Protein AF-A0A2N6BC67-F1 (afdb_monomer)

Nearest PDB structures (foldseek):
  3k29-assembly1_A  TM=5.063E-01  e=1.011E-01  Chlamydia trachomatis
  5nnv-assembly4_D  TM=3.296E-01  e=1.342E+00  Bacillus subtilis subsp. subtilis str. 168
  8i21-assembly1_A  TM=2.730E-01  e=2.685E+00  Saccharomyces cerevisiae S288C

Solvent-accessible surface area (backbone atoms only — not comparable to full-atom values): 15293 Å² total; per-residue (Å²): 118,76,69,61,56,54,51,51,53,53,54,60,56,60,74,72,71,82,62,78,32,55,42,34,41,78,75,34,85,90,59,33,26,42,34,40,53,52,37,86,61,29,61,33,53,95,82,49,34,31,34,34,25,46,103,82,71,44,80,72,46,81,43,43,67,62,46,84,50,102,58,30,29,29,32,39,57,39,58,65,75,57,40,74,68,58,54,70,65,32,38,42,39,61,44,90,66,69,80,73,65,58,61,55,51,51,48,54,30,51,56,50,54,50,49,54,51,49,55,51,51,50,54,50,50,56,53,49,52,55,50,48,58,49,51,53,52,51,51,51,54,46,56,52,48,55,60,73,68,43,80,90,77,79,79,74,94,50,59,65,57,48,53,50,53,48,52,52,48,52,54,51,50,54,51,50,51,56,52,49,52,53,49,52,53,51,53,53,51,49,54,52,50,52,55,49,50,53,56,51,47,52,54,48,53,53,54,52,52,58,47,53,54,51,49,53,54,50,52,51,52,54,50,52,52,52,52,52,52,46,56,53,48,54,52,49,52,53,51,48,53,52,50,56,49,52,53,50,52,52,51,52,52,52,53,52,50,52,53,52,51,55,52,50,52,54,50,52,64,69,64,54,76,85,81,124

Structure (mmCIF, N/CA/C/O backbone):
data_AF-A0A2N6BC67-F1
#
_entry.id   AF-A0A2N6BC67-F1
#
loop_
_atom_site.group_PDB
_atom_site.id
_atom_site.type_symbol
_atom_site.label_atom_id
_atom_site.label_alt_id
_atom_site.label_comp_id
_atom_site.label_asym_id
_atom_site.label_entity_id
_atom_site.label_seq_id
_atom_site.pdbx_PDB_ins_code
_atom_site.Cartn_x
_atom_site.Cartn_y
_atom_site.Cartn_z
_atom_site.occupancy
_atom_site.B_iso_or_equiv
_atom_site.auth_seq_id
_atom_site.auth_comp_id
_atom_site.auth_asym_id
_atom_site.auth_atom_id
_atom_site.pdbx_PDB_model_num
ATOM 1 N N . MET A 1 1 ? -8.644 42.456 -43.831 1.00 48.50 1 MET A N 1
ATOM 2 C CA . MET A 1 1 ? -7.649 42.163 -42.771 1.00 48.50 1 MET A CA 1
ATOM 3 C C . MET A 1 1 ? -8.232 42.037 -41.359 1.00 48.50 1 MET A C 1
ATOM 5 O O . MET A 1 1 ? -7.731 41.202 -40.629 1.00 48.50 1 MET A O 1
ATOM 9 N N . LYS A 1 2 ? -9.291 42.767 -40.961 1.00 44.25 2 LYS A N 1
ATOM 10 C CA . LYS A 1 2 ? 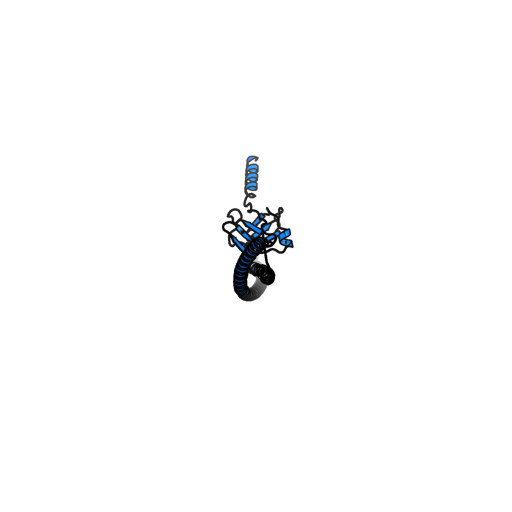-9.844 42.691 -39.585 1.00 44.25 2 LYS A CA 1
ATOM 11 C C . LYS A 1 2 ? -10.671 41.431 -39.251 1.00 44.25 2 LYS A C 1
ATOM 13 O O . LYS A 1 2 ? -10.805 41.097 -38.085 1.00 44.25 2 LYS A O 1
ATOM 18 N N . ALA A 1 3 ? -11.201 40.725 -40.253 1.00 44.84 3 ALA A N 1
ATOM 19 C CA . ALA A 1 3 ? -11.972 39.494 -40.034 1.00 44.84 3 ALA A CA 1
ATOM 20 C C . ALA A 1 3 ? -11.083 38.250 -39.829 1.00 44.84 3 ALA A C 1
ATOM 22 O O . ALA A 1 3 ? -11.476 37.322 -39.133 1.00 44.84 3 ALA A O 1
ATOM 23 N N . LEU A 1 4 ? -9.865 38.250 -40.387 1.00 42.44 4 LEU A N 1
ATOM 24 C CA . LEU A 1 4 ? -8.936 37.118 -40.287 1.00 42.44 4 LEU A CA 1
ATOM 25 C C . LEU A 1 4 ? -8.246 37.066 -38.913 1.00 42.44 4 LEU A C 1
ATOM 27 O O . LEU A 1 4 ? -8.014 35.990 -38.378 1.00 42.44 4 LEU A O 1
ATOM 31 N N . THR A 1 5 ? -7.981 38.227 -38.305 1.00 49.28 5 THR A N 1
ATOM 32 C CA . THR A 1 5 ? -7.433 38.322 -36.943 1.00 49.28 5 THR A CA 1
ATOM 33 C C . THR A 1 5 ? -8.457 37.976 -35.863 1.00 49.28 5 THR A C 1
ATOM 35 O O . THR A 1 5 ? -8.078 37.408 -34.844 1.00 49.28 5 THR A O 1
ATOM 38 N N . LEU A 1 6 ? -9.751 38.237 -36.089 1.00 43.88 6 LEU A N 1
ATOM 39 C CA . LEU A 1 6 ? -10.812 37.805 -35.171 1.00 43.88 6 LEU A CA 1
ATOM 40 C C . LEU A 1 6 ? -11.049 36.289 -35.224 1.00 43.88 6 LEU A C 1
ATOM 42 O O . LEU A 1 6 ? -11.298 35.685 -34.185 1.00 43.88 6 LEU A O 1
ATOM 46 N N . LEU A 1 7 ? -10.905 35.663 -36.398 1.00 42.84 7 LEU A N 1
ATOM 47 C CA . LEU A 1 7 ? -11.007 34.207 -36.517 1.00 42.84 7 LEU A CA 1
ATOM 48 C C . LEU A 1 7 ? -9.802 33.493 -35.883 1.00 42.84 7 LEU A C 1
ATOM 50 O O . LEU A 1 7 ? -9.980 32.457 -35.253 1.00 42.84 7 LEU A O 1
ATOM 54 N N . LEU A 1 8 ? -8.592 34.066 -35.981 1.00 43.53 8 LEU A N 1
ATOM 55 C CA . LEU A 1 8 ? -7.401 33.511 -35.325 1.00 43.53 8 LEU A CA 1
ATOM 56 C C . LEU A 1 8 ? -7.440 33.670 -33.796 1.00 43.53 8 LEU A C 1
ATOM 58 O O . LEU A 1 8 ? -6.991 32.773 -33.094 1.00 43.53 8 LEU A O 1
ATOM 62 N N . ALA A 1 9 ? -8.004 34.764 -33.272 1.00 46.44 9 ALA A N 1
ATOM 63 C CA . ALA A 1 9 ? -8.182 34.951 -31.829 1.00 46.44 9 ALA A CA 1
ATOM 64 C C . ALA A 1 9 ? -9.275 34.034 -31.248 1.00 46.44 9 ALA A C 1
ATOM 66 O O . ALA A 1 9 ? -9.128 33.552 -30.127 1.00 46.44 9 ALA A O 1
ATOM 67 N N . ALA A 1 10 ? -10.328 33.740 -32.020 1.00 43.41 10 ALA A N 1
ATOM 68 C CA . ALA A 1 10 ? -11.344 32.752 -31.655 1.00 43.41 10 ALA A CA 1
ATOM 69 C C . ALA A 1 10 ? -10.799 31.312 -31.720 1.00 43.41 10 ALA A C 1
ATOM 71 O O . ALA A 1 10 ? -11.110 30.502 -30.856 1.00 43.41 10 ALA A O 1
ATOM 72 N N . LEU A 1 11 ? -9.919 30.995 -32.680 1.00 38.06 11 LEU A N 1
ATOM 73 C CA . LEU A 1 11 ? -9.274 29.678 -32.739 1.00 38.06 11 LEU A CA 1
ATOM 74 C C . LEU A 1 11 ? -8.204 29.491 -31.646 1.00 38.06 11 LEU A C 1
ATOM 76 O O . LEU A 1 11 ? -8.060 28.387 -31.130 1.00 38.06 11 LEU A O 1
ATOM 80 N N . LEU A 1 12 ? -7.495 30.558 -31.242 1.00 37.28 12 LEU A N 1
ATOM 81 C CA . LEU A 1 12 ? -6.537 30.504 -30.126 1.00 37.28 12 LEU A CA 1
ATOM 82 C C . LEU A 1 12 ? -7.204 30.479 -28.742 1.00 37.28 12 LEU A C 1
ATOM 84 O O . LEU A 1 12 ? -6.582 30.018 -27.795 1.00 37.28 12 LEU A O 1
ATOM 88 N N . THR A 1 13 ? -8.451 30.939 -28.608 1.00 37.88 13 THR A N 1
ATOM 89 C CA . THR A 1 13 ? -9.214 30.816 -27.349 1.00 37.88 13 THR A CA 1
ATOM 90 C C . THR A 1 13 ? -9.974 29.495 -27.242 1.00 37.88 13 THR A C 1
ATOM 92 O O . THR A 1 13 ? -10.260 29.054 -26.134 1.00 37.88 13 THR A O 1
ATOM 95 N N . ILE A 1 14 ? -10.221 28.803 -28.359 1.00 35.50 14 ILE A N 1
ATOM 96 C CA . ILE A 1 14 ? -10.809 27.453 -28.363 1.00 35.50 14 ILE A CA 1
ATOM 97 C C . ILE A 1 14 ? -9.743 26.358 -28.136 1.00 35.50 14 ILE A C 1
ATOM 99 O O . ILE A 1 14 ? -10.084 25.253 -27.728 1.00 35.50 14 ILE A O 1
ATOM 103 N N . LEU A 1 15 ? -8.446 26.664 -28.275 1.00 32.97 15 LEU A N 1
ATOM 104 C CA . LEU A 1 15 ? -7.349 25.756 -27.893 1.00 32.97 15 LEU A CA 1
ATOM 105 C C . LEU A 1 15 ? -6.890 25.878 -26.427 1.00 32.97 15 LEU A C 1
ATOM 107 O O . LEU A 1 15 ? -5.925 25.226 -26.036 1.00 32.97 15 LEU A O 1
ATOM 111 N N . SER A 1 16 ? -7.570 26.676 -25.599 1.00 33.69 16 SER A N 1
ATOM 112 C CA . SER A 1 16 ? -7.276 26.792 -24.157 1.00 33.69 16 SER A CA 1
ATOM 113 C C . SER A 1 16 ? -8.445 26.386 -23.258 1.00 33.69 16 SER A C 1
ATOM 115 O O . SER A 1 16 ? -8.446 26.706 -22.074 1.00 33.69 16 SER A O 1
ATOM 117 N N . VAL A 1 17 ? -9.436 25.669 -23.797 1.00 35.91 17 VAL A N 1
ATOM 118 C CA . VAL A 1 17 ? -10.581 25.160 -23.027 1.00 35.91 17 VAL A CA 1
ATOM 119 C C . VAL A 1 17 ? -10.827 23.690 -23.366 1.00 35.91 17 VAL A C 1
ATOM 121 O O . VAL A 1 17 ? -11.831 23.347 -23.970 1.00 35.91 17 VAL A O 1
ATOM 124 N N . MET A 1 18 ? -9.873 22.831 -23.013 1.00 32.44 18 MET A N 1
ATOM 125 C CA . MET A 1 18 ? -10.032 21.395 -22.726 1.00 32.44 18 MET A CA 1
ATOM 126 C C . MET A 1 18 ? -8.848 21.069 -21.800 1.00 32.44 18 MET A C 1
ATOM 128 O O . MET A 1 18 ? -7.715 21.307 -22.195 1.00 32.44 18 MET A O 1
ATOM 132 N N . ALA A 1 19 ? -8.971 20.669 -20.541 1.00 34.12 19 ALA A N 1
ATOM 133 C CA . ALA A 1 19 ? -9.997 19.941 -19.816 1.00 34.12 19 ALA A CA 1
ATOM 134 C C . ALA A 1 19 ? -9.976 20.440 -18.358 1.00 34.12 19 ALA A C 1
ATOM 136 O O . ALA A 1 19 ? -8.916 20.447 -17.735 1.00 34.12 19 ALA A O 1
ATOM 137 N N . PHE A 1 20 ? -11.109 20.906 -17.828 1.00 41.06 20 PHE A N 1
ATOM 138 C CA . PHE A 1 20 ? -11.187 21.297 -16.419 1.00 41.06 20 PHE A CA 1
ATOM 139 C C . PHE A 1 20 ? -11.292 20.031 -15.565 1.00 41.06 20 PHE A C 1
ATOM 141 O O . PHE A 1 20 ? -12.288 19.309 -15.616 1.00 41.06 20 PHE A O 1
ATOM 148 N N . GLY A 1 21 ? -10.213 19.759 -14.831 1.00 46.38 21 GLY A N 1
ATOM 149 C CA . GLY A 1 21 ? -10.068 18.639 -13.915 1.00 46.38 21 GLY A CA 1
ATOM 150 C C . GLY A 1 21 ? -11.072 18.724 -12.771 1.00 46.38 21 GLY A C 1
ATOM 151 O O . GLY A 1 21 ? -11.270 19.790 -12.195 1.00 46.38 21 GLY A O 1
ATOM 152 N N . ALA A 1 22 ? -11.723 17.618 -12.420 1.00 56.38 22 ALA A N 1
ATOM 153 C CA . ALA A 1 22 ? -12.529 17.584 -11.207 1.00 56.38 22 ALA A CA 1
ATOM 154 C C . ALA A 1 22 ? -11.614 17.811 -9.976 1.00 56.38 22 ALA A C 1
ATOM 156 O O . ALA A 1 22 ? -10.552 17.190 -9.909 1.00 56.38 22 ALA A O 1
ATOM 157 N N . PRO A 1 23 ? -11.981 18.688 -9.026 1.00 70.44 23 PRO A N 1
ATOM 158 C CA . PRO A 1 23 ? -11.082 19.125 -7.961 1.00 70.44 23 PRO A CA 1
ATOM 159 C C . PRO A 1 23 ? -10.772 18.014 -6.954 1.00 70.44 23 PRO A C 1
ATOM 161 O O . PRO A 1 23 ? -11.628 17.181 -6.650 1.00 70.44 23 PRO A O 1
ATOM 164 N N . VAL A 1 24 ? -9.565 18.040 -6.383 1.00 69.94 24 VAL A N 1
ATOM 165 C CA . VAL A 1 24 ? -9.234 17.220 -5.209 1.00 69.94 24 VAL A CA 1
ATOM 166 C C . VAL A 1 24 ? -10.122 17.622 -4.027 1.00 69.94 24 VAL A C 1
ATOM 168 O O . VAL A 1 24 ? -10.196 18.804 -3.687 1.00 69.94 24 VAL A O 1
ATOM 171 N N . GLU A 1 25 ? -10.742 16.642 -3.365 1.00 77.06 25 GLU A N 1
ATOM 172 C CA . GLU A 1 25 ? -11.486 16.833 -2.114 1.00 77.06 25 GLU A CA 1
ATOM 173 C C . GLU A 1 25 ? -10.692 16.269 -0.922 1.00 77.06 25 GLU A C 1
ATOM 175 O O . GLU A 1 25 ? -10.285 15.101 -0.901 1.00 77.06 25 GLU A O 1
ATOM 180 N N . MET A 1 26 ? -10.482 17.088 0.111 1.00 73.62 26 MET A N 1
ATOM 181 C CA . MET A 1 26 ? -9.774 16.689 1.333 1.00 73.62 26 MET A CA 1
ATOM 182 C C . MET A 1 26 ? -10.749 15.972 2.263 1.00 73.62 26 MET A C 1
ATOM 184 O O . MET A 1 26 ? -11.692 16.591 2.752 1.00 73.62 26 MET A O 1
ATOM 188 N N . LYS A 1 27 ? -10.557 14.672 2.531 1.00 63.47 27 LYS A N 1
ATOM 189 C CA . LYS A 1 27 ? -11.575 13.921 3.288 1.00 63.47 27 LYS A CA 1
ATOM 190 C C . LYS A 1 27 ? -11.100 13.140 4.500 1.00 63.47 27 LYS A C 1
ATOM 192 O O . LYS A 1 27 ? -11.947 12.598 5.211 1.00 63.47 27 LYS A O 1
ATOM 197 N N . ASN A 1 28 ? -9.802 13.081 4.794 1.00 63.44 28 ASN A N 1
ATOM 198 C CA . ASN A 1 28 ? -9.369 12.385 6.001 1.00 63.44 28 ASN A CA 1
ATOM 199 C C . ASN A 1 28 ? -7.970 12.800 6.480 1.00 63.44 28 ASN A C 1
ATOM 201 O O . ASN A 1 28 ? -6.968 12.302 5.970 1.00 63.44 28 ASN A O 1
ATOM 205 N N . LEU A 1 29 ? -7.918 13.657 7.508 1.00 59.50 29 LEU A N 1
ATOM 206 C CA . LEU A 1 29 ? -6.670 14.027 8.187 1.00 59.50 29 LEU A CA 1
ATOM 207 C C . LEU A 1 29 ? -5.989 12.819 8.845 1.00 59.50 29 LEU A C 1
ATOM 209 O O . LEU A 1 29 ? -4.765 12.738 8.832 1.00 59.50 29 LEU A O 1
ATOM 213 N N . ASP A 1 30 ? -6.766 11.860 9.355 1.00 57.41 30 ASP A N 1
ATOM 214 C CA . ASP A 1 30 ? -6.229 10.683 10.046 1.00 57.41 30 ASP A CA 1
ATOM 215 C C . ASP A 1 30 ? -5.630 9.668 9.062 1.00 57.41 30 ASP A C 1
ATOM 217 O O . ASP A 1 30 ? -4.646 8.999 9.367 1.00 57.41 30 ASP A O 1
ATOM 221 N N . ALA A 1 31 ? -6.198 9.560 7.855 1.00 63.19 31 ALA A N 1
ATOM 222 C CA . ALA A 1 31 ? -5.684 8.675 6.808 1.00 63.19 31 ALA A CA 1
ATOM 223 C C . ALA A 1 31 ? -4.668 9.350 5.869 1.00 63.19 31 ALA A C 1
ATOM 225 O O . ALA A 1 31 ? -4.088 8.657 5.035 1.00 63.19 31 ALA A O 1
ATOM 226 N N . MET A 1 32 ? -4.482 10.675 5.984 1.00 77.69 32 MET A N 1
ATOM 227 C CA . MET A 1 32 ? -3.666 11.509 5.088 1.00 77.69 32 MET A CA 1
ATOM 228 C C . MET A 1 32 ? -3.920 11.194 3.605 1.00 77.69 32 MET A C 1
ATOM 230 O O . MET A 1 32 ? -2.993 11.074 2.808 1.00 77.69 32 MET A O 1
ATOM 234 N N . ALA A 1 33 ? -5.188 11.009 3.242 1.00 78.25 33 ALA A N 1
ATOM 235 C CA . ALA A 1 33 ? -5.603 10.606 1.904 1.00 78.25 33 ALA A CA 1
ATOM 236 C C . ALA A 1 33 ? -6.592 11.616 1.323 1.00 78.25 33 ALA A C 1
ATOM 238 O O . ALA A 1 33 ? -7.425 12.183 2.039 1.00 78.25 33 ALA A O 1
ATOM 239 N N . VAL A 1 34 ? -6.502 11.812 0.013 1.00 81.38 34 VAL A N 1
ATOM 240 C CA . VAL A 1 34 ? -7.354 12.727 -0.741 1.00 81.38 34 VAL A CA 1
ATOM 241 C C . VAL A 1 34 ? -8.331 11.949 -1.609 1.00 81.38 34 VAL A C 1
ATOM 243 O O . VAL A 1 34 ? -8.069 10.814 -2.011 1.00 81.38 34 VAL A O 1
ATOM 246 N N . MET A 1 35 ? -9.486 12.543 -1.870 1.00 81.62 35 MET A N 1
ATOM 247 C CA . MET A 1 35 ? -10.513 11.960 -2.716 1.00 81.62 35 MET A CA 1
ATOM 248 C C . MET A 1 35 ? -10.467 12.613 -4.090 1.00 81.62 35 MET A C 1
ATOM 250 O O . MET A 1 35 ? -10.365 13.834 -4.208 1.00 81.62 35 MET A O 1
ATOM 254 N N . VAL A 1 36 ? -10.553 11.780 -5.120 1.00 78.06 36 VAL A N 1
ATOM 255 C CA . VAL A 1 36 ? -10.412 12.201 -6.508 1.00 78.06 36 VAL A CA 1
ATOM 256 C C . VAL A 1 36 ? -11.637 11.746 -7.308 1.00 78.06 36 VAL A C 1
ATOM 258 O O . VAL A 1 36 ? -11.949 10.549 -7.295 1.00 78.06 36 VAL A O 1
ATOM 261 N N . PRO A 1 37 ? -12.363 12.655 -7.983 1.00 75.81 37 PRO A N 1
ATOM 262 C CA . PRO A 1 37 ? -13.548 12.299 -8.760 1.00 75.81 37 PRO A CA 1
ATOM 263 C C . PRO A 1 37 ? -13.184 11.624 -10.089 1.00 75.81 37 PRO A C 1
ATOM 265 O O . PRO A 1 37 ? -12.319 12.102 -10.821 1.00 75.81 37 PRO A O 1
ATOM 268 N N . ILE A 1 38 ? -13.898 10.548 -10.427 1.00 73.56 38 ILE A N 1
ATOM 269 C CA . ILE A 1 38 ? -13.767 9.835 -11.708 1.00 73.56 38 ILE A CA 1
ATOM 270 C C . ILE A 1 38 ? -14.627 10.555 -12.749 1.00 73.56 38 ILE A C 1
ATOM 272 O O . ILE A 1 38 ? -15.817 10.783 -12.508 1.00 73.56 38 ILE A O 1
ATOM 276 N N . GLY A 1 39 ? -14.058 10.874 -13.911 1.00 67.56 39 GLY A N 1
ATOM 277 C CA . GLY A 1 39 ? -14.761 11.621 -14.947 1.00 67.56 39 GLY A CA 1
ATOM 278 C C . GLY A 1 39 ? -14.137 11.484 -16.334 1.00 67.56 39 GLY A C 1
ATOM 279 O O . GLY A 1 39 ? -12.930 11.367 -16.511 1.00 67.56 39 GLY A O 1
ATOM 280 N N . SER A 1 40 ? -14.984 11.537 -17.360 1.00 57.97 40 SER A N 1
ATOM 281 C CA . SER A 1 40 ? -14.532 11.605 -18.754 1.00 57.97 40 SER A CA 1
ATOM 282 C C . SER A 1 40 ? -13.967 12.981 -19.120 1.00 57.97 40 SER A C 1
ATOM 284 O O . SER A 1 40 ? -13.226 13.105 -20.086 1.00 57.97 40 SER A O 1
ATOM 286 N N . GLU A 1 41 ? -14.333 14.024 -18.369 1.00 60.41 41 GLU A N 1
ATOM 287 C CA . GLU A 1 41 ? -13.921 15.409 -18.632 1.00 60.41 41 GLU A CA 1
ATOM 288 C C . GLU A 1 41 ? -12.494 15.704 -18.159 1.00 60.41 41 GLU A C 1
ATOM 290 O O . GLU A 1 41 ? -11.857 16.593 -18.706 1.00 60.41 41 GLU A O 1
ATOM 295 N N . ASN A 1 42 ? -11.982 14.945 -17.187 1.00 58.81 42 ASN A N 1
ATOM 296 C CA . ASN A 1 42 ? -10.651 15.094 -16.597 1.00 58.81 42 ASN A CA 1
ATOM 297 C C . ASN A 1 42 ? -9.676 13.963 -16.990 1.00 58.81 42 ASN A C 1
ATOM 299 O O . ASN A 1 42 ? -8.549 13.943 -16.500 1.00 58.81 42 ASN A O 1
ATOM 303 N N . GLY A 1 43 ? -10.101 13.041 -17.867 1.00 59.81 43 GLY A N 1
ATOM 304 C CA . GLY A 1 43 ? -9.316 11.867 -18.280 1.00 59.81 43 GLY A CA 1
ATOM 305 C C . GLY A 1 43 ? -9.099 10.854 -17.154 1.00 59.81 43 GLY A C 1
ATOM 306 O O . GLY A 1 43 ? -8.239 9.994 -17.239 1.00 59.81 43 GLY A O 1
ATOM 307 N N . VAL A 1 44 ? -9.842 10.972 -16.054 1.00 64.69 44 VAL A N 1
ATOM 308 C CA . VAL A 1 44 ? -9.596 10.179 -14.854 1.00 64.69 44 VAL A CA 1
ATOM 309 C C . VAL A 1 44 ? -10.435 8.918 -14.892 1.00 64.69 44 VAL A C 1
ATOM 311 O O . VAL A 1 44 ? -11.626 8.950 -14.570 1.00 64.69 44 VAL A O 1
ATOM 314 N N . GLU A 1 45 ? -9.809 7.801 -15.264 1.00 66.94 45 GLU A N 1
ATOM 315 C CA . GLU A 1 45 ? -10.420 6.477 -15.220 1.00 66.94 45 GLU A CA 1
ATOM 316 C C . GLU A 1 45 ? -10.083 5.724 -13.923 1.00 66.94 45 GLU A C 1
ATOM 318 O O . GLU A 1 45 ? -9.244 6.117 -13.116 1.00 66.94 45 GLU A O 1
ATOM 323 N N . VAL A 1 46 ? -10.786 4.610 -13.706 1.00 63.09 46 VAL A N 1
ATOM 324 C CA . VAL A 1 46 ? -10.656 3.733 -12.526 1.00 63.09 46 VAL A CA 1
ATOM 325 C C . VAL A 1 46 ? -9.223 3.210 -12.346 1.00 63.09 46 VAL A C 1
ATOM 327 O O . VAL A 1 46 ? -8.791 2.945 -11.220 1.00 63.09 46 VAL A O 1
ATOM 330 N N . GLU A 1 47 ? -8.495 3.050 -13.446 1.00 62.09 47 GLU A N 1
ATOM 331 C CA . GLU A 1 47 ? -7.162 2.456 -13.455 1.00 62.09 47 GLU A CA 1
ATOM 332 C C . GLU A 1 47 ? -6.029 3.475 -13.578 1.00 62.09 47 GLU A C 1
ATOM 334 O O . GLU A 1 47 ? -4.884 3.093 -13.321 1.00 62.09 47 GLU A O 1
ATOM 339 N N . SER A 1 48 ? -6.318 4.736 -13.917 1.00 64.69 48 SER A N 1
ATOM 340 C CA . SER A 1 48 ? -5.254 5.683 -14.239 1.00 64.69 48 SER A CA 1
ATOM 341 C C . SER A 1 48 ? -4.526 6.230 -13.011 1.00 64.69 48 SER A C 1
ATOM 343 O O . SER A 1 48 ? -5.022 6.203 -11.884 1.00 64.69 48 SER A O 1
ATOM 345 N N . ASP A 1 49 ? -3.313 6.720 -13.252 1.00 72.81 49 ASP A N 1
ATOM 346 C CA . ASP A 1 49 ? -2.519 7.469 -12.284 1.00 72.81 49 ASP A CA 1
ATOM 347 C C . ASP A 1 49 ? -2.644 8.961 -12.556 1.00 72.81 49 ASP A C 1
ATOM 349 O O . ASP A 1 49 ? -2.895 9.372 -13.690 1.00 72.81 49 ASP A O 1
ATOM 353 N N . PHE A 1 50 ? -2.466 9.784 -11.520 1.00 76.62 50 PHE A N 1
ATOM 354 C CA . PHE A 1 50 ? -2.729 11.215 -11.625 1.00 76.62 50 PHE A CA 1
ATOM 355 C C . PHE A 1 50 ? -1.643 12.066 -10.990 1.00 76.62 50 PHE A C 1
ATOM 357 O O . PHE A 1 50 ? -1.001 11.689 -10.014 1.00 76.62 50 PHE A O 1
ATOM 364 N N . GLU A 1 51 ? -1.474 13.265 -11.519 1.00 81.69 51 GLU A N 1
ATOM 365 C CA . GLU A 1 51 ? -0.715 14.338 -10.891 1.00 81.69 51 GLU A CA 1
ATOM 366 C C . GLU A 1 51 ? -1.676 15.402 -10.379 1.00 81.69 51 GLU A C 1
ATOM 368 O O . GLU A 1 51 ? -2.586 15.811 -11.098 1.00 81.69 51 GLU A O 1
ATOM 373 N N . VAL A 1 52 ? -1.447 15.866 -9.152 1.00 83.19 52 VAL A N 1
ATOM 374 C CA . VAL A 1 52 ? -2.066 17.082 -8.621 1.00 83.19 52 VAL A CA 1
ATOM 375 C C . VAL A 1 52 ? -1.210 18.261 -9.046 1.00 83.19 52 VAL A C 1
ATOM 377 O O . VAL A 1 52 ? 0.009 18.250 -8.849 1.00 83.19 52 VAL A O 1
ATOM 380 N N . LEU A 1 53 ? -1.850 19.273 -9.617 1.00 82.00 53 LEU A N 1
ATOM 381 C CA . LEU A 1 53 ? -1.210 20.472 -10.128 1.00 82.00 53 LEU A CA 1
ATOM 382 C C . LEU A 1 53 ? -1.544 21.672 -9.239 1.00 82.00 53 LEU A C 1
ATOM 384 O O . LEU A 1 53 ? -2.669 21.826 -8.760 1.00 82.00 53 LEU A O 1
ATOM 388 N N . ASP A 1 54 ? -0.559 22.543 -9.027 1.00 82.12 54 ASP A N 1
ATOM 389 C CA . ASP A 1 54 ? -0.801 23.843 -8.412 1.00 82.12 54 ASP A CA 1
ATOM 390 C C . ASP A 1 54 ? -1.465 24.809 -9.408 1.00 82.12 54 ASP A C 1
ATOM 392 O O . ASP A 1 54 ? -1.571 24.547 -10.607 1.00 82.12 54 ASP A O 1
ATOM 396 N N . SER A 1 55 ? -1.855 25.992 -8.928 1.00 77.00 55 SER A N 1
ATOM 397 C CA . SER A 1 55 ? -2.458 27.044 -9.761 1.00 77.00 55 SER A CA 1
ATOM 398 C C . SER A 1 55 ? -1.546 27.583 -10.874 1.00 77.00 55 SER A C 1
ATOM 400 O O . SER A 1 55 ? -1.984 28.390 -11.694 1.00 77.00 55 SER A O 1
ATOM 402 N N . LYS A 1 56 ? -0.274 27.168 -10.910 1.00 78.69 56 LYS A N 1
ATOM 403 C CA . LYS A 1 56 ? 0.711 27.506 -11.944 1.00 78.69 56 LYS A CA 1
ATOM 404 C C . LYS A 1 56 ? 0.958 26.337 -12.907 1.00 78.69 56 LYS A C 1
ATOM 406 O O . LYS A 1 56 ? 1.793 26.476 -13.799 1.00 78.69 56 LYS A O 1
ATOM 411 N N . GLY A 1 57 ? 0.262 25.210 -12.740 1.00 71.38 57 GLY A N 1
ATOM 412 C CA . GLY A 1 57 ? 0.423 23.997 -13.541 1.00 71.38 57 GLY A CA 1
ATOM 413 C C . GLY A 1 57 ? 1.656 23.161 -13.182 1.00 71.38 57 GLY A C 1
ATOM 414 O O . GLY A 1 57 ? 2.055 22.305 -13.970 1.00 71.38 57 GLY A O 1
ATOM 415 N N . SER A 1 58 ? 2.287 23.410 -12.031 1.00 79.38 58 SER A N 1
ATOM 416 C CA . SER A 1 58 ? 3.420 22.618 -11.537 1.00 79.38 58 SER A CA 1
ATOM 417 C C . SER A 1 58 ? 2.926 21.392 -10.779 1.00 79.38 58 SER A C 1
ATOM 419 O O . SER A 1 58 ? 1.953 21.476 -10.033 1.00 79.38 58 SER A O 1
ATOM 421 N N . VAL A 1 59 ? 3.624 20.264 -10.923 1.00 81.75 59 VAL A N 1
ATOM 422 C CA . VAL A 1 59 ? 3.294 19.027 -10.204 1.00 81.75 59 VAL A CA 1
ATOM 423 C C . VAL A 1 59 ? 3.578 19.197 -8.713 1.00 81.75 59 VAL A C 1
ATOM 425 O O . VAL A 1 59 ? 4.719 19.429 -8.311 1.00 81.75 59 VAL A O 1
ATOM 428 N N . VAL A 1 60 ? 2.531 19.063 -7.902 1.00 82.25 60 VAL A N 1
ATOM 429 C CA . VAL A 1 60 ? 2.586 19.086 -6.434 1.00 82.25 60 VAL A CA 1
ATOM 430 C C . VAL A 1 60 ? 2.823 17.681 -5.898 1.00 82.25 60 VAL A C 1
ATOM 432 O O . VAL A 1 60 ? 3.677 17.471 -5.037 1.00 82.25 60 VAL A O 1
ATOM 435 N N . ALA A 1 61 ? 2.074 16.707 -6.416 1.00 79.19 61 ALA A N 1
ATOM 436 C CA . ALA A 1 61 ? 2.134 15.325 -5.968 1.00 79.19 61 ALA A CA 1
ATOM 437 C C . ALA A 1 61 ? 1.668 14.364 -7.062 1.00 79.19 61 ALA A C 1
ATOM 439 O O . ALA A 1 61 ? 0.776 14.691 -7.840 1.00 79.19 61 ALA A O 1
ATOM 440 N N . HIS A 1 62 ? 2.216 13.150 -7.056 1.00 78.75 62 HIS A N 1
ATOM 441 C CA . HIS A 1 62 ? 1.655 12.027 -7.803 1.00 78.75 62 HIS A CA 1
ATOM 442 C C . HIS A 1 62 ? 0.686 11.254 -6.898 1.00 78.75 62 HIS A C 1
ATOM 444 O O . HIS A 1 62 ? 1.024 10.874 -5.771 1.00 78.75 62 HIS A O 1
ATOM 450 N N . ILE A 1 63 ? -0.525 11.038 -7.394 1.00 76.69 63 ILE A N 1
ATOM 451 C CA . ILE A 1 63 ? -1.633 10.380 -6.718 1.00 76.69 63 ILE A CA 1
ATOM 452 C C . ILE A 1 63 ? -1.975 9.094 -7.459 1.00 76.69 63 ILE A C 1
ATOM 454 O O . ILE A 1 63 ? -2.155 9.075 -8.673 1.00 76.69 63 ILE A O 1
ATOM 458 N N . PHE A 1 64 ? -2.108 8.024 -6.688 1.00 73.69 64 PHE A N 1
ATOM 459 C CA . PHE A 1 64 ? -2.392 6.687 -7.172 1.00 73.69 64 PHE A CA 1
ATOM 460 C C . PHE A 1 64 ? -3.717 6.211 -6.569 1.00 73.69 64 PHE A C 1
ATOM 462 O O . PHE A 1 64 ? -3.926 6.337 -5.355 1.00 73.69 64 PHE A O 1
ATOM 469 N N . PRO A 1 65 ? -4.630 5.649 -7.375 1.00 70.44 65 PRO A N 1
ATOM 470 C CA . PRO A 1 65 ? -5.897 5.162 -6.861 1.00 70.44 65 PRO A CA 1
ATOM 471 C C . PRO A 1 65 ? -5.673 3.947 -5.959 1.00 70.44 65 PRO A C 1
ATOM 473 O O . PRO A 1 65 ? -5.015 2.965 -6.312 1.00 70.44 65 PRO A O 1
ATOM 476 N N . PHE A 1 66 ? -6.239 4.026 -4.762 1.00 69.44 66 PHE A N 1
ATOM 477 C CA . PHE A 1 66 ? -6.056 3.053 -3.695 1.00 69.44 66 PHE A CA 1
ATOM 478 C C . PHE A 1 66 ? -7.361 2.343 -3.320 1.00 69.44 66 PHE A C 1
ATOM 480 O O . PHE A 1 66 ? -7.360 1.130 -3.111 1.00 69.44 66 PHE A O 1
ATOM 487 N N . GLU A 1 67 ? -8.483 3.067 -3.255 1.00 66.69 67 GLU A N 1
ATOM 488 C CA . GLU A 1 67 ? -9.808 2.488 -2.994 1.00 66.69 67 GLU A CA 1
ATOM 489 C C . GLU A 1 67 ? -10.850 3.098 -3.929 1.00 66.69 67 GLU A C 1
ATOM 491 O O . GLU A 1 67 ? -10.997 4.317 -3.993 1.00 66.69 67 GLU A O 1
ATOM 496 N N . LEU A 1 68 ? -11.564 2.243 -4.660 1.00 63.22 68 LEU A N 1
ATOM 497 C CA . LEU A 1 68 ? -12.533 2.646 -5.673 1.00 63.22 68 LEU A CA 1
ATOM 498 C C . LEU A 1 68 ? -13.942 2.722 -5.099 1.00 63.22 68 LEU A C 1
ATOM 500 O O . LEU A 1 68 ? -14.433 1.788 -4.464 1.00 63.22 68 LEU A O 1
ATOM 504 N N . TYR A 1 69 ? -14.621 3.818 -5.405 1.00 65.75 69 TYR A N 1
ATOM 505 C CA . TYR A 1 69 ? -16.028 4.041 -5.120 1.00 65.75 69 TYR A CA 1
ATOM 506 C C . TYR A 1 69 ? -16.751 4.423 -6.408 1.00 65.75 69 TYR A C 1
ATOM 508 O O . TYR A 1 69 ? -16.146 4.784 -7.412 1.00 65.75 69 TYR A O 1
ATOM 516 N N . LYS A 1 70 ? -18.086 4.367 -6.380 1.00 66.81 70 LYS A N 1
ATOM 517 C CA . LYS A 1 70 ? -18.941 4.518 -7.570 1.00 66.81 70 LYS A CA 1
ATOM 518 C C . LYS A 1 70 ? -18.630 5.727 -8.470 1.00 66.81 70 LYS A C 1
ATOM 520 O O . LYS A 1 70 ? -18.984 5.669 -9.640 1.00 66.81 70 LYS A O 1
ATOM 525 N N . ARG A 1 71 ? -18.081 6.825 -7.936 1.00 69.75 71 ARG A N 1
ATOM 526 C CA . ARG A 1 71 ? -17.790 8.067 -8.686 1.00 69.75 71 ARG A CA 1
ATOM 527 C C . ARG A 1 71 ? -16.462 8.729 -8.309 1.00 69.75 71 ARG A C 1
ATOM 529 O O . ARG A 1 71 ? -16.202 9.851 -8.721 1.00 69.75 71 ARG A O 1
ATOM 536 N N . TYR A 1 72 ? -15.662 8.080 -7.476 1.00 73.12 72 TYR A N 1
ATOM 537 C CA . TYR A 1 72 ? -14.423 8.643 -6.951 1.00 73.12 72 TYR A CA 1
ATOM 538 C C . TYR A 1 72 ? -13.492 7.515 -6.529 1.00 73.12 72 TYR A C 1
ATOM 540 O O . TYR A 1 72 ? -13.946 6.407 -6.241 1.00 73.12 72 TYR A O 1
ATOM 548 N N . PHE A 1 73 ? -12.205 7.804 -6.429 1.00 74.12 73 PHE A N 1
ATOM 549 C CA . PHE A 1 73 ? -11.267 6.950 -5.719 1.00 74.12 73 PHE A CA 1
ATOM 550 C C . PHE A 1 73 ? -10.599 7.719 -4.582 1.00 74.12 73 PHE A C 1
ATOM 552 O O . PHE A 1 73 ? -10.569 8.948 -4.556 1.00 74.12 73 PHE A O 1
ATOM 559 N N . TRP A 1 74 ? -10.089 6.974 -3.612 1.00 78.06 74 TRP A N 1
ATOM 560 C CA . TRP A 1 74 ? -9.212 7.499 -2.573 1.00 78.06 74 TRP A CA 1
ATOM 561 C C . TRP A 1 74 ? -7.768 7.316 -3.000 1.00 78.06 74 TRP A C 1
ATOM 563 O O . TRP A 1 74 ? -7.430 6.259 -3.539 1.00 78.06 74 TRP A O 1
ATOM 573 N N . SER A 1 75 ? -6.930 8.315 -2.738 1.00 76.50 75 SER A N 1
ATOM 574 C CA . SER A 1 75 ? -5.489 8.195 -2.912 1.00 76.50 75 SER A CA 1
ATOM 575 C C . SER A 1 75 ? -4.902 7.178 -1.941 1.00 76.50 75 SER A C 1
ATOM 577 O O . SER A 1 75 ? -5.470 6.877 -0.883 1.00 76.50 75 SER A O 1
ATOM 579 N N . GLN A 1 76 ? -3.703 6.705 -2.258 1.00 73.50 76 GLN A N 1
ATOM 580 C CA . GLN A 1 76 ? -2.826 6.158 -1.239 1.00 73.50 76 GLN A CA 1
ATOM 581 C C . GLN A 1 76 ? -2.614 7.196 -0.115 1.00 73.50 76 GLN A C 1
ATOM 583 O O . GLN A 1 76 ? -2.661 8.404 -0.378 1.00 73.50 76 GLN A O 1
ATOM 588 N N . PRO A 1 77 ? -2.366 6.748 1.125 1.00 74.88 77 PRO A N 1
ATOM 589 C CA . PRO A 1 77 ? -1.901 7.619 2.196 1.00 74.88 77 PRO A CA 1
ATOM 590 C C . PRO A 1 77 ? -0.663 8.395 1.749 1.00 74.88 77 PRO A C 1
ATOM 592 O O . PRO A 1 77 ? 0.286 7.814 1.219 1.00 74.88 77 PRO A O 1
ATOM 595 N N . LEU A 1 78 ? -0.691 9.704 1.946 1.00 76.12 78 LEU A N 1
ATOM 596 C CA . LEU A 1 78 ? 0.375 10.611 1.560 1.00 76.12 78 LEU A CA 1
ATOM 597 C C . LEU A 1 78 ? 1.245 10.928 2.772 1.00 76.12 78 LEU A C 1
ATOM 599 O O . LEU A 1 78 ? 0.764 11.003 3.904 1.00 76.12 78 LEU A O 1
ATOM 603 N N . ASP A 1 79 ? 2.532 11.166 2.531 1.00 74.38 79 ASP A N 1
ATOM 604 C CA . ASP A 1 79 ? 3.392 11.759 3.548 1.00 74.38 79 ASP A CA 1
ATOM 605 C C . ASP A 1 79 ? 2.796 13.085 4.009 1.00 74.38 79 ASP A C 1
ATOM 607 O O . ASP A 1 79 ? 2.352 13.887 3.188 1.00 74.38 79 ASP A O 1
ATOM 611 N N . ARG A 1 80 ? 2.854 13.362 5.315 1.00 76.94 80 ARG A N 1
ATOM 612 C CA . ARG A 1 80 ? 2.246 14.566 5.901 1.00 76.94 80 ARG A CA 1
ATOM 613 C C . ARG A 1 80 ? 2.653 15.854 5.182 1.00 76.94 80 ARG A C 1
ATOM 615 O O . ARG A 1 80 ? 1.810 16.687 4.897 1.00 76.94 80 ARG A O 1
ATOM 622 N N . LYS A 1 81 ? 3.930 15.981 4.807 1.00 79.94 81 LYS A N 1
ATOM 623 C CA . LYS A 1 81 ? 4.441 17.139 4.055 1.00 79.94 81 LYS A CA 1
ATOM 624 C C . LYS A 1 81 ? 3.793 17.285 2.671 1.00 79.94 81 LYS A C 1
ATOM 626 O O . LYS A 1 81 ? 3.585 18.405 2.221 1.00 79.94 81 LYS A O 1
ATOM 631 N N . VAL A 1 82 ? 3.522 16.168 1.997 1.00 82.31 82 VAL A N 1
ATOM 632 C CA . VAL A 1 82 ? 2.862 16.142 0.684 1.00 82.31 82 VAL A CA 1
ATOM 633 C C . VAL A 1 82 ? 1.369 16.415 0.856 1.00 82.31 82 VAL A C 1
ATOM 635 O O . VAL A 1 82 ? 0.829 17.276 0.171 1.00 82.31 82 VAL A O 1
ATOM 638 N N . TYR A 1 83 ? 0.725 15.759 1.822 1.00 83.38 83 TYR A N 1
ATOM 639 C CA . TYR A 1 83 ? -0.674 15.997 2.176 1.00 83.38 83 TYR A CA 1
ATOM 640 C C . TYR A 1 83 ? -0.943 17.473 2.506 1.00 83.38 83 TYR A C 1
ATOM 642 O O . TYR A 1 83 ? -1.849 18.067 1.937 1.00 83.38 83 TYR A O 1
ATOM 650 N N . ASP A 1 84 ? -0.106 18.089 3.345 1.00 83.69 84 ASP A N 1
ATOM 651 C CA . ASP A 1 84 ? -0.229 19.498 3.744 1.00 83.69 84 ASP A CA 1
ATOM 652 C C . ASP A 1 84 ? 0.008 20.473 2.572 1.00 83.69 84 ASP A C 1
ATOM 654 O O . ASP A 1 84 ? -0.373 21.640 2.651 1.00 83.69 84 ASP A O 1
ATOM 658 N N . SER A 1 85 ? 0.645 20.016 1.487 1.00 84.88 85 SER A N 1
ATOM 659 C CA . SER A 1 85 ? 0.850 20.821 0.275 1.00 84.88 85 SER A CA 1
ATOM 660 C C . SER A 1 85 ? -0.323 20.763 -0.704 1.00 84.88 85 SER A C 1
ATOM 662 O O . SER A 1 85 ? -0.392 21.599 -1.603 1.00 84.88 85 SER A O 1
ATOM 664 N N . ILE A 1 86 ? -1.244 19.811 -0.526 1.00 85.06 86 ILE A N 1
ATOM 665 C CA . ILE A 1 86 ? -2.439 19.666 -1.353 1.00 85.06 86 ILE A CA 1
ATOM 666 C C . ILE A 1 86 ? -3.591 20.416 -0.692 1.00 85.06 86 ILE A C 1
ATOM 668 O O . ILE A 1 86 ? -3.902 20.209 0.481 1.00 85.06 86 ILE A O 1
ATOM 672 N N . THR A 1 87 ? -4.254 21.280 -1.455 1.00 82.75 87 THR A N 1
ATOM 673 C CA . THR A 1 87 ? -5.458 21.982 -1.005 1.00 82.75 87 THR A CA 1
ATOM 674 C C . THR A 1 87 ? -6.670 21.527 -1.796 1.00 82.75 87 THR A C 1
ATOM 676 O O . THR A 1 87 ? -6.570 21.171 -2.970 1.00 82.75 87 THR A O 1
ATOM 679 N N . GLU A 1 88 ? -7.833 21.581 -1.154 1.00 82.06 88 GLU A N 1
ATOM 680 C CA . GLU A 1 88 ? -9.107 21.354 -1.829 1.00 82.06 88 GLU 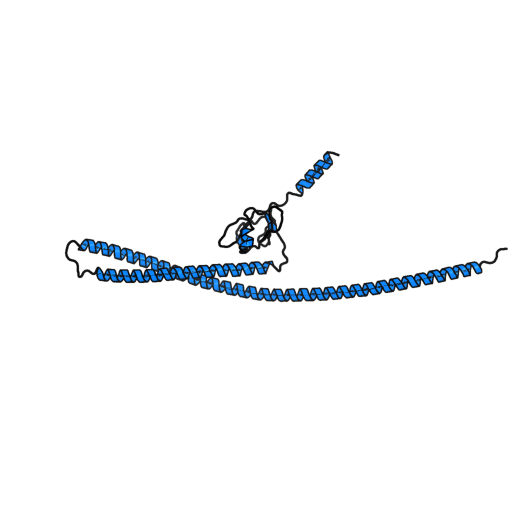A CA 1
ATOM 681 C C . GLU A 1 88 ? -9.247 22.300 -3.031 1.00 82.06 88 GLU A C 1
ATOM 683 O O . GLU A 1 88 ? -8.883 23.477 -2.948 1.00 82.06 88 GLU A O 1
ATOM 688 N N . GLY A 1 89 ? -9.725 21.780 -4.161 1.00 75.25 89 GLY A N 1
ATOM 689 C CA . GLY A 1 89 ? -9.841 22.569 -5.390 1.00 75.25 89 GLY A CA 1
ATOM 690 C C . GLY A 1 89 ? -8.622 22.539 -6.314 1.00 75.25 89 GLY A C 1
ATOM 691 O O . GLY A 1 89 ? -8.694 23.137 -7.382 1.00 75.25 89 GLY A O 1
ATOM 692 N N . MET A 1 90 ? -7.519 21.878 -5.937 1.00 82.81 90 MET A N 1
ATOM 693 C CA . MET A 1 90 ? -6.376 21.702 -6.842 1.00 82.81 90 MET A CA 1
ATOM 694 C C . MET A 1 90 ? -6.732 20.816 -8.040 1.00 82.81 90 MET A C 1
ATOM 696 O O . MET A 1 90 ? -7.503 19.858 -7.909 1.00 82.81 90 MET A O 1
ATOM 700 N N . ASP A 1 91 ? -6.142 21.147 -9.189 1.00 79.50 91 ASP A N 1
ATOM 701 C CA . ASP A 1 91 ? -6.377 20.464 -10.457 1.00 79.50 91 ASP A CA 1
ATOM 702 C C . ASP A 1 91 ? -5.679 19.102 -10.495 1.00 79.50 91 ASP A C 1
ATOM 704 O O . ASP A 1 91 ? -4.637 18.893 -9.868 1.00 79.50 91 ASP A O 1
ATOM 708 N N . ILE A 1 92 ? -6.238 18.183 -11.280 1.00 75.94 92 ILE A N 1
ATOM 709 C CA . ILE A 1 92 ? -5.679 16.849 -11.510 1.00 75.94 92 ILE A CA 1
ATOM 710 C C . ILE A 1 92 ? -5.527 16.564 -13.000 1.00 75.94 92 ILE A C 1
ATOM 712 O O . ILE A 1 92 ? -6.344 17.004 -13.811 1.00 75.94 92 ILE A O 1
ATOM 716 N N . ARG A 1 93 ? -4.500 15.789 -13.353 1.00 75.56 93 ARG A N 1
ATOM 717 C CA . ARG A 1 93 ? -4.247 15.331 -14.723 1.00 75.56 93 ARG A CA 1
ATOM 718 C C . ARG A 1 93 ? -3.858 13.860 -14.742 1.00 75.56 93 ARG A C 1
ATOM 720 O O . ARG A 1 93 ? -3.044 13.446 -13.923 1.00 75.56 93 ARG A O 1
ATOM 727 N N . GLU A 1 94 ? -4.399 13.107 -15.696 1.00 73.12 94 GLU A N 1
ATOM 728 C CA . GLU A 1 94 ? -3.988 11.728 -15.979 1.00 73.12 94 GLU A CA 1
ATOM 729 C C . GLU A 1 94 ? -2.531 11.648 -16.440 1.00 73.12 94 GLU A C 1
ATOM 731 O O . GLU A 1 94 ? -2.059 12.470 -17.231 1.00 73.12 94 GLU A O 1
ATOM 736 N N . VAL A 1 95 ? -1.816 10.637 -15.955 1.00 69.75 95 VAL A N 1
ATOM 737 C CA . VAL A 1 95 ? -0.448 10.344 -16.364 1.00 69.75 95 VAL A CA 1
ATOM 738 C C . VAL A 1 95 ? -0.296 8.853 -16.617 1.00 69.75 95 VAL A C 1
ATOM 740 O O . VAL A 1 95 ? -0.526 8.032 -15.735 1.00 69.75 95 VAL A O 1
ATOM 743 N N . GLU A 1 96 ? 0.198 8.500 -17.802 1.00 61.66 96 GLU A N 1
ATOM 744 C CA . GLU A 1 96 ? 0.809 7.191 -18.022 1.00 61.66 96 GLU A CA 1
ATOM 745 C C . GLU A 1 96 ? 2.213 7.198 -17.414 1.00 61.66 96 GLU A C 1
ATOM 747 O O . GLU A 1 96 ? 3.214 7.516 -18.063 1.00 61.66 96 GLU A O 1
ATOM 752 N N . LEU A 1 97 ? 2.306 6.871 -16.127 1.00 56.38 97 LEU A N 1
ATOM 753 C CA . LEU A 1 97 ? 3.595 6.541 -15.536 1.00 56.38 97 LEU A CA 1
ATOM 754 C C . LEU A 1 97 ? 4.032 5.181 -16.094 1.00 56.38 97 LEU A C 1
ATOM 756 O O . LEU A 1 97 ? 3.229 4.256 -16.227 1.00 56.38 97 LEU A O 1
ATOM 760 N N . ALA A 1 98 ? 5.318 5.038 -16.439 1.00 54.34 98 ALA A N 1
ATOM 761 C CA . ALA A 1 98 ? 5.880 3.734 -16.797 1.00 54.34 98 ALA A CA 1
ATOM 762 C C . ALA A 1 98 ? 5.455 2.719 -15.727 1.00 54.34 98 ALA A C 1
ATOM 764 O O . ALA A 1 98 ? 5.533 3.050 -14.559 1.00 54.34 98 ALA A O 1
ATOM 765 N N . LYS A 1 99 ? 5.022 1.501 -16.069 1.00 51.72 99 LYS A N 1
ATOM 766 C CA . LYS A 1 99 ? 4.383 0.549 -15.125 1.00 51.72 99 LYS A CA 1
ATOM 767 C C . LYS A 1 99 ? 5.134 0.276 -13.796 1.00 51.72 99 LYS A C 1
ATOM 769 O O . LYS A 1 99 ? 4.554 -0.311 -12.896 1.00 51.72 99 LYS A O 1
ATOM 774 N N . LYS A 1 100 ? 6.407 0.676 -13.666 1.00 49.03 100 LYS A N 1
ATOM 775 C CA . LYS A 1 100 ? 7.336 0.414 -12.550 1.00 49.03 100 LYS A CA 1
ATOM 776 C C . LYS A 1 100 ? 7.030 1.134 -11.212 1.00 49.03 100 LYS A C 1
ATOM 778 O O . LYS A 1 100 ? 7.064 0.457 -10.194 1.00 49.03 100 LYS A O 1
ATOM 783 N N . PRO A 1 101 ? 6.747 2.453 -11.131 1.00 58.53 101 PRO A N 1
ATOM 784 C CA . PRO A 1 101 ? 6.482 3.131 -9.854 1.00 58.53 101 PRO A CA 1
ATOM 785 C C . PRO A 1 101 ? 5.084 2.837 -9.290 1.00 58.53 101 PRO A C 1
ATOM 787 O O . PRO A 1 101 ? 4.856 2.968 -8.089 1.00 58.53 101 PRO A O 1
ATOM 790 N N . HIS A 1 102 ? 4.148 2.434 -10.154 1.00 56.25 102 HIS A N 1
ATOM 791 C CA . HIS A 1 102 ? 2.726 2.308 -9.836 1.00 56.25 102 HIS A CA 1
ATOM 792 C C . HIS A 1 102 ? 2.422 1.236 -8.790 1.00 56.25 102 HIS A C 1
ATOM 794 O O . HIS A 1 102 ? 1.775 1.497 -7.773 1.00 56.25 102 HIS A O 1
ATOM 800 N N . TRP A 1 103 ? 2.917 0.021 -9.020 1.00 58.94 103 TRP A N 1
ATOM 801 C CA . TRP A 1 103 ? 2.669 -1.109 -8.132 1.00 58.94 103 TRP A CA 1
ATOM 802 C C . TRP A 1 103 ? 3.362 -0.931 -6.778 1.00 58.94 103 TRP A C 1
ATOM 804 O O . TRP A 1 103 ? 2.817 -1.329 -5.750 1.00 58.94 103 TRP A O 1
ATOM 814 N N . GLU A 1 104 ? 4.522 -0.266 -6.749 1.00 60.69 104 GLU A N 1
ATOM 815 C CA . GLU A 1 104 ? 5.336 -0.128 -5.537 1.00 60.69 104 GLU A CA 1
ATOM 816 C C . GLU A 1 104 ? 4.643 0.779 -4.532 1.00 60.69 104 GLU A C 1
ATOM 818 O O . GLU A 1 104 ? 4.601 0.504 -3.331 1.00 60.69 104 GLU A O 1
ATOM 823 N N . ILE A 1 105 ? 4.086 1.872 -5.040 1.00 59.66 105 ILE A N 1
ATOM 824 C CA . ILE A 1 105 ? 3.439 2.886 -4.225 1.00 59.66 105 ILE A CA 1
ATOM 825 C C . ILE A 1 105 ? 2.075 2.382 -3.741 1.00 59.66 105 ILE A C 1
ATOM 827 O O . ILE A 1 105 ? 1.764 2.537 -2.556 1.00 59.66 105 ILE A O 1
ATOM 831 N N . ARG A 1 106 ? 1.301 1.684 -4.591 1.00 62.56 106 ARG A N 1
ATOM 832 C CA . ARG A 1 106 ? 0.066 1.000 -4.159 1.00 62.56 106 ARG A CA 1
ATOM 833 C C . ARG A 1 106 ? 0.350 0.001 -3.042 1.00 62.56 106 ARG A C 1
ATOM 835 O O . ARG A 1 106 ? -0.342 -0.000 -2.023 1.00 62.56 106 ARG A O 1
ATOM 842 N N . TYR A 1 107 ? 1.396 -0.799 -3.205 1.00 63.94 107 TYR A N 1
ATOM 843 C CA . TYR A 1 107 ? 1.777 -1.806 -2.231 1.00 63.94 107 TYR A CA 1
ATOM 844 C C . TYR A 1 107 ? 2.203 -1.193 -0.884 1.00 63.94 107 TYR A C 1
ATOM 846 O O . TYR A 1 107 ? 1.706 -1.588 0.174 1.00 63.94 107 TYR A O 1
ATOM 854 N N . LYS A 1 108 ? 3.063 -0.165 -0.907 1.00 63.41 108 LYS A N 1
ATOM 855 C CA . LYS A 1 108 ? 3.470 0.566 0.307 1.00 63.41 108 LYS A CA 1
ATOM 856 C C . LYS A 1 108 ? 2.270 1.177 1.035 1.00 63.41 108 LYS A C 1
ATOM 858 O O . LYS A 1 108 ? 2.181 1.077 2.259 1.00 63.41 108 LYS A O 1
ATOM 863 N N . GLY A 1 109 ? 1.308 1.732 0.295 1.00 60.28 109 GLY A N 1
ATOM 864 C CA . GLY A 1 109 ? 0.052 2.221 0.866 1.00 60.28 109 GLY A CA 1
ATOM 865 C C . GLY A 1 109 ? -0.775 1.112 1.529 1.00 60.28 109 GLY A C 1
ATOM 866 O O . GLY A 1 109 ? -1.359 1.322 2.596 1.00 60.28 109 GLY A O 1
ATOM 867 N N . TRP A 1 110 ? -0.825 -0.083 0.925 1.00 62.66 110 TRP A N 1
ATOM 868 C CA . TRP A 1 110 ? -1.563 -1.233 1.468 1.00 62.66 110 TRP A CA 1
ATOM 869 C C . TRP A 1 110 ? -0.948 -1.709 2.785 1.00 62.66 110 TRP A C 1
ATOM 871 O O . TRP A 1 110 ? -1.674 -1.896 3.767 1.00 62.66 110 TRP A O 1
ATOM 881 N N . ALA A 1 111 ? 0.380 -1.826 2.832 1.00 64.38 111 ALA A N 1
ATOM 882 C CA . ALA A 1 111 ? 1.120 -2.169 4.042 1.00 64.38 111 ALA A CA 1
ATOM 883 C C . ALA A 1 111 ? 0.885 -1.143 5.166 1.00 64.38 111 ALA A C 1
ATOM 885 O O . ALA A 1 111 ? 0.578 -1.526 6.298 1.00 64.38 111 ALA A O 1
ATOM 886 N N . TRP A 1 112 ? 0.928 0.157 4.851 1.00 66.00 112 TRP A N 1
ATOM 887 C CA . TRP A 1 112 ? 0.672 1.222 5.825 1.00 66.00 112 TRP A CA 1
ATOM 888 C C . TRP A 1 112 ? -0.755 1.182 6.394 1.00 66.00 112 TRP A C 1
ATOM 890 O O . TRP A 1 112 ? -0.937 1.219 7.611 1.00 66.00 112 TRP A O 1
ATOM 900 N N . LYS A 1 113 ? -1.792 1.033 5.552 1.00 63.44 113 LYS A N 1
ATOM 901 C CA . LYS A 1 113 ? -3.191 0.953 6.031 1.00 63.44 113 LYS A CA 1
ATOM 902 C C . LYS A 1 113 ? -3.405 -0.273 6.909 1.00 63.44 113 LYS A C 1
ATOM 904 O O . LYS A 1 113 ? -4.165 -0.224 7.878 1.00 63.44 113 LYS A O 1
ATOM 909 N N . LEU A 1 114 ? -2.753 -1.380 6.569 1.00 66.75 114 LEU A N 1
ATOM 910 C CA . LEU A 1 114 ? -2.816 -2.589 7.369 1.00 66.75 114 LEU A CA 1
ATOM 911 C C . LEU A 1 114 ? -2.165 -2.388 8.743 1.00 66.75 114 LEU A C 1
ATOM 913 O O . LEU A 1 114 ? -2.738 -2.809 9.749 1.00 66.75 114 LEU A O 1
ATOM 917 N N . GLN A 1 115 ? -1.027 -1.692 8.792 1.00 69.75 115 GLN A N 1
ATOM 918 C CA . GLN A 1 115 ? -0.383 -1.302 10.042 1.00 69.75 115 GLN A CA 1
ATOM 919 C C . GLN A 1 115 ? -1.297 -0.408 10.892 1.00 69.75 115 GLN A C 1
ATOM 921 O O . GLN A 1 115 ? -1.536 -0.733 12.053 1.00 69.75 115 GLN A O 1
ATOM 926 N N . GLN A 1 116 ? -1.888 0.641 10.312 1.00 71.50 116 GLN A N 1
ATOM 927 C CA . GLN A 1 116 ? -2.821 1.531 11.017 1.00 71.50 116 GLN A CA 1
ATOM 928 C C . GLN A 1 116 ? -4.033 0.777 11.582 1.00 71.50 116 GLN A C 1
ATOM 930 O O . GLN A 1 116 ? -4.410 0.948 12.741 1.00 71.50 116 GLN A O 1
ATOM 935 N N . LYS A 1 117 ? -4.626 -0.132 10.796 1.00 69.81 117 LYS A N 1
ATOM 936 C CA . LYS A 1 117 ? -5.725 -0.985 11.275 1.00 69.81 117 LYS A CA 1
ATOM 937 C C . LYS A 1 117 ? -5.295 -1.885 12.429 1.00 69.81 117 LYS A C 1
ATOM 939 O O . LYS A 1 117 ? -6.069 -2.074 13.362 1.00 69.81 117 LYS A O 1
ATOM 944 N N . ARG A 1 118 ? -4.081 -2.433 12.380 1.00 71.88 118 ARG A N 1
ATOM 945 C CA . ARG A 1 118 ? -3.537 -3.278 13.447 1.00 71.88 118 ARG A CA 1
ATOM 946 C C . ARG A 1 118 ? -3.325 -2.490 14.736 1.00 71.88 118 ARG A C 1
ATOM 948 O O . ARG A 1 118 ? -3.730 -2.959 15.796 1.00 71.88 118 ARG A O 1
ATOM 955 N N . GLU A 1 119 ? -2.718 -1.310 14.645 1.00 73.88 119 GLU A N 1
ATOM 956 C CA . GLU A 1 119 ? -2.525 -0.410 15.787 1.00 73.88 119 GLU A CA 1
ATOM 957 C C . GLU A 1 119 ? -3.872 -0.035 16.410 1.00 73.88 119 GLU A C 1
ATOM 959 O O . GLU A 1 119 ? -4.042 -0.151 17.624 1.00 73.88 119 GLU A O 1
ATOM 964 N N . ARG A 1 120 ? -4.871 0.277 15.577 1.00 72.19 120 ARG A N 1
ATOM 965 C CA . ARG A 1 120 ? -6.222 0.587 16.045 1.00 72.19 120 ARG A CA 1
ATOM 966 C C . ARG A 1 120 ? -6.924 -0.597 16.714 1.00 72.19 120 ARG A C 1
ATOM 968 O O . ARG A 1 120 ? -7.536 -0.416 17.762 1.00 72.19 120 ARG A O 1
ATOM 975 N N . VAL A 1 121 ? -6.851 -1.801 16.139 1.00 68.75 121 VAL A N 1
ATOM 976 C CA . VAL A 1 121 ? -7.429 -3.015 16.751 1.00 68.75 121 VAL A CA 1
ATOM 977 C C . VAL A 1 121 ? -6.759 -3.313 18.089 1.00 68.75 121 VAL A C 1
ATOM 979 O O . VAL A 1 121 ? -7.450 -3.630 19.054 1.00 68.75 121 VAL A O 1
ATOM 982 N N . LYS A 1 122 ? -5.435 -3.150 18.177 1.00 72.44 122 LYS A N 1
ATOM 983 C CA . LYS A 1 122 ? -4.691 -3.321 19.428 1.00 72.44 122 LYS A CA 1
ATOM 984 C C . LYS A 1 122 ? -5.155 -2.332 20.502 1.00 72.44 122 LYS A C 1
ATOM 986 O O . LYS A 1 122 ? -5.491 -2.757 21.600 1.00 72.44 122 LYS A O 1
ATOM 991 N N . GLU A 1 123 ? -5.245 -1.044 20.174 1.00 76.25 123 GLU A N 1
ATOM 992 C CA . GLU A 1 123 ? -5.741 -0.008 21.093 1.00 76.25 123 GLU A CA 1
ATOM 993 C C . GLU A 1 123 ? -7.166 -0.316 21.587 1.00 76.25 123 GLU A C 1
ATOM 995 O O . GLU A 1 123 ? -7.465 -0.196 22.777 1.00 76.25 123 GLU A O 1
ATOM 1000 N N . LEU A 1 124 ? -8.051 -0.748 20.682 1.00 70.94 124 LEU A N 1
ATOM 1001 C CA . LEU A 1 124 ? -9.422 -1.120 21.029 1.00 70.94 124 LEU A CA 1
ATOM 1002 C C . LEU A 1 124 ? -9.470 -2.354 21.936 1.00 70.94 124 LEU A C 1
ATOM 1004 O O . LEU A 1 124 ? -10.235 -2.355 22.899 1.00 70.94 124 LEU A O 1
ATOM 1008 N N . LEU A 1 125 ? -8.651 -3.376 21.671 1.00 71.81 125 LEU A N 1
ATOM 1009 C CA . LEU A 1 125 ? -8.531 -4.557 22.529 1.00 71.81 125 LEU A CA 1
ATOM 1010 C C . LEU A 1 125 ? -8.022 -4.192 23.925 1.00 71.81 125 LEU A C 1
ATOM 1012 O O . LEU A 1 125 ? -8.622 -4.612 24.912 1.00 71.81 125 LEU A O 1
ATOM 1016 N N . ASP A 1 126 ? -6.977 -3.369 24.019 1.00 78.19 126 ASP A N 1
ATOM 1017 C CA . ASP A 1 126 ? -6.436 -2.904 25.300 1.00 78.19 126 ASP A CA 1
ATOM 1018 C C . ASP A 1 126 ? -7.499 -2.125 26.093 1.00 78.19 126 ASP A C 1
ATOM 1020 O O . ASP A 1 126 ? -7.682 -2.332 27.297 1.00 78.19 126 ASP A O 1
ATOM 1024 N N . ARG A 1 127 ? -8.271 -1.266 25.416 1.00 77.00 127 ARG A N 1
ATOM 1025 C CA . ARG A 1 127 ? -9.364 -0.510 26.039 1.00 77.00 127 ARG A CA 1
ATOM 1026 C C . ARG A 1 127 ? -10.505 -1.410 26.513 1.00 77.00 127 ARG A C 1
ATOM 1028 O O . ARG A 1 127 ? -11.016 -1.192 27.610 1.00 77.00 127 ARG A O 1
ATOM 1035 N N . ILE A 1 128 ? -10.897 -2.407 25.721 1.00 75.94 128 ILE A N 1
ATOM 1036 C CA . ILE A 1 128 ? -11.953 -3.359 26.090 1.00 75.94 128 ILE A CA 1
ATOM 1037 C C . ILE A 1 128 ? -11.512 -4.232 27.266 1.00 75.94 128 ILE A C 1
ATOM 1039 O O . ILE A 1 128 ? -12.284 -4.388 28.205 1.00 75.94 128 ILE A O 1
ATOM 1043 N N . ASN A 1 129 ? -10.273 -4.729 27.275 1.00 72.81 129 ASN A N 1
ATOM 1044 C CA . ASN A 1 129 ? -9.739 -5.512 28.394 1.00 72.81 129 ASN A CA 1
ATOM 1045 C C . ASN A 1 129 ? -9.718 -4.699 29.699 1.00 72.81 129 ASN A C 1
ATOM 1047 O O . ASN A 1 129 ? -10.077 -5.209 30.756 1.00 72.81 129 ASN A O 1
ATOM 1051 N N . ASN A 1 130 ? -9.367 -3.410 29.635 1.00 78.81 130 ASN A N 1
ATOM 1052 C CA . ASN A 1 130 ? -9.434 -2.529 30.804 1.00 78.81 130 ASN A CA 1
ATOM 1053 C C . ASN A 1 130 ? -10.870 -2.331 31.318 1.00 78.81 130 ASN A C 1
ATOM 1055 O O . ASN A 1 130 ? -11.087 -2.295 32.530 1.00 78.81 130 ASN A O 1
ATOM 1059 N N . LEU A 1 131 ? -11.848 -2.192 30.415 1.00 73.44 131 LEU A N 1
ATOM 1060 C CA . LEU A 1 131 ? -13.263 -2.105 30.789 1.00 73.44 131 LEU A CA 1
ATOM 1061 C C . LEU A 1 131 ? -13.767 -3.420 31.389 1.00 73.44 131 LEU A C 1
ATOM 1063 O O . LEU A 1 131 ? -14.450 -3.384 32.407 1.00 73.44 131 LEU A O 1
ATOM 1067 N N . TRP A 1 132 ? -13.373 -4.552 30.806 1.00 73.81 132 TRP A N 1
ATOM 1068 C CA . TRP A 1 132 ? -13.701 -5.887 31.295 1.00 73.81 132 TRP A CA 1
ATOM 1069 C C 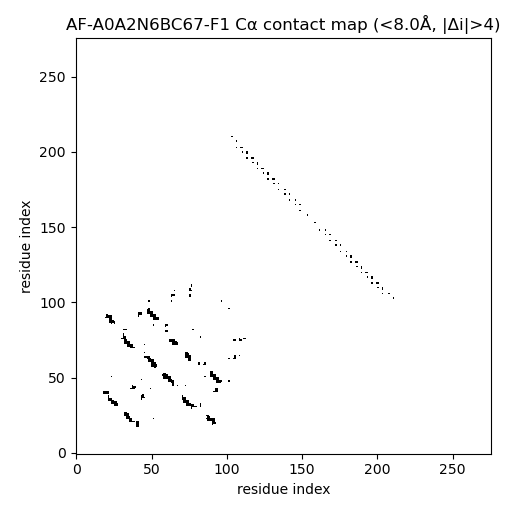. TRP A 1 132 ? -13.222 -6.098 32.734 1.00 73.81 132 TRP A C 1
ATOM 1071 O O . TRP A 1 132 ? -14.029 -6.391 33.613 1.00 73.81 132 TRP A O 1
ATOM 1081 N N . ASN A 1 133 ? -11.936 -5.853 33.002 1.00 75.44 133 ASN A N 1
ATOM 1082 C CA . ASN A 1 133 ? -11.357 -6.015 34.340 1.00 75.44 133 ASN A CA 1
ATOM 1083 C C . ASN A 1 133 ? -12.060 -5.124 35.379 1.00 75.44 133 ASN A C 1
ATOM 1085 O O . ASN A 1 133 ? -12.302 -5.540 36.512 1.00 75.44 133 ASN A O 1
ATOM 1089 N N . ARG A 1 134 ? -12.426 -3.894 34.987 1.00 76.81 134 ARG A N 1
ATOM 1090 C CA . ARG A 1 134 ? -13.222 -2.996 35.834 1.00 76.81 134 ARG A CA 1
ATOM 1091 C C . ARG A 1 134 ? -14.620 -3.542 36.100 1.00 76.81 134 ARG A C 1
ATOM 1093 O O . ARG A 1 134 ? -15.046 -3.492 37.247 1.00 76.81 134 ARG A O 1
ATOM 1100 N N . SER A 1 135 ? -15.316 -4.053 35.082 1.00 69.94 135 SER A N 1
ATOM 1101 C CA . SER A 1 135 ? -16.646 -4.646 35.272 1.00 69.94 135 SER A CA 1
ATOM 1102 C C . SER A 1 135 ? -16.604 -5.881 36.167 1.00 69.94 135 SER A C 1
ATOM 1104 O O . SER A 1 135 ? -17.483 -6.046 36.999 1.00 69.94 135 SER A O 1
ATOM 1106 N N . GLU A 1 136 ? -15.554 -6.697 36.068 1.00 73.00 136 GLU A N 1
ATOM 1107 C CA . GLU A 1 136 ? -15.372 -7.880 36.912 1.00 73.00 136 GLU A CA 1
ATOM 1108 C C . GLU A 1 136 ? -15.131 -7.497 38.379 1.00 73.00 136 GLU A C 1
ATOM 1110 O O . GLU A 1 136 ? -15.728 -8.084 39.278 1.00 73.00 136 GLU A O 1
ATOM 1115 N N . THR A 1 137 ? -14.343 -6.443 38.626 1.00 76.00 137 THR A N 1
ATOM 1116 C CA . THR A 1 137 ? -14.168 -5.894 39.983 1.00 76.00 137 THR A CA 1
ATOM 1117 C C . THR A 1 137 ? -15.483 -5.329 40.519 1.00 76.00 137 THR A C 1
ATOM 1119 O O . THR A 1 137 ? -15.864 -5.641 41.637 1.00 76.00 137 THR A O 1
ATOM 1122 N N . MET A 1 138 ? -16.219 -4.562 39.706 1.00 72.31 138 MET A N 1
ATOM 1123 C CA . MET A 1 138 ? -17.520 -4.009 40.100 1.00 72.31 138 MET A CA 1
ATOM 1124 C C . MET A 1 138 ? -18.559 -5.097 40.396 1.00 72.31 138 MET A C 1
ATOM 1126 O O . MET A 1 138 ? -19.334 -4.934 41.330 1.00 72.31 138 MET A O 1
ATOM 1130 N N . LEU A 1 139 ? -18.578 -6.197 39.635 1.00 73.69 139 LEU A N 1
ATOM 1131 C CA . LEU A 1 139 ? -1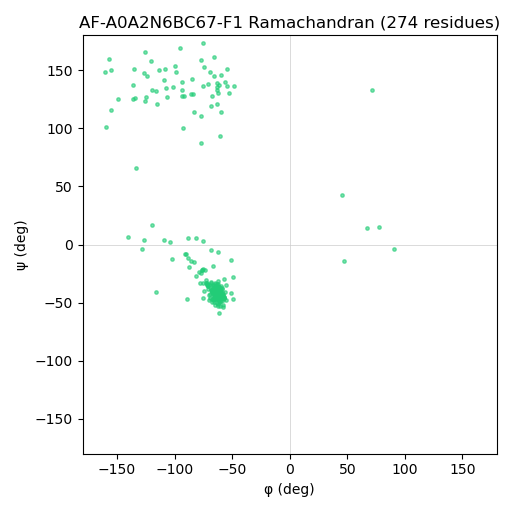9.438 -7.351 39.919 1.00 73.69 139 LEU A CA 1
ATOM 1132 C C . LEU A 1 139 ? -19.066 -8.002 41.249 1.00 73.69 139 LEU A C 1
ATOM 1134 O O . LEU A 1 139 ? -19.954 -8.301 42.038 1.00 73.69 139 LEU A O 1
ATOM 1138 N N . SER A 1 140 ? -17.770 -8.171 41.520 1.00 74.62 140 SER A N 1
ATOM 1139 C CA . SER A 1 140 ? -17.310 -8.702 42.803 1.00 74.62 140 SER A CA 1
ATOM 1140 C C . SER A 1 140 ? -17.659 -7.777 43.972 1.00 74.62 140 SER A C 1
ATOM 1142 O O . SER A 1 140 ? -18.064 -8.265 45.022 1.00 74.62 140 SER A O 1
ATOM 1144 N N . ASP A 1 141 ? -17.509 -6.461 43.807 1.00 76.12 141 ASP A N 1
ATOM 1145 C CA . ASP A 1 141 ? -17.865 -5.468 44.827 1.00 76.12 141 ASP A CA 1
ATOM 1146 C C . ASP A 1 141 ? -19.374 -5.464 45.089 1.00 76.12 141 ASP A C 1
ATOM 1148 O O . ASP A 1 141 ? -19.799 -5.385 46.239 1.00 76.12 141 ASP A O 1
ATOM 1152 N N . LEU A 1 142 ? -20.177 -5.587 44.028 1.00 72.62 142 LEU A N 1
ATOM 1153 C CA . LEU A 1 142 ? -21.622 -5.757 44.123 1.00 72.62 142 LEU A CA 1
ATOM 1154 C C . LEU A 1 142 ? -21.959 -7.042 44.896 1.00 72.62 142 LEU A C 1
ATOM 1156 O O . LEU A 1 142 ? -22.684 -6.970 45.885 1.00 72.62 142 LEU A O 1
ATOM 1160 N N . ASP A 1 143 ? -21.407 -8.194 44.513 1.00 75.69 143 ASP A N 1
ATOM 1161 C CA . ASP A 1 143 ? -21.717 -9.463 45.183 1.00 75.69 143 ASP A CA 1
ATOM 1162 C C . ASP A 1 143 ? -21.343 -9.421 46.685 1.00 75.69 143 ASP A C 1
ATOM 1164 O O . ASP A 1 143 ? -22.110 -9.912 47.514 1.00 75.69 143 ASP A O 1
ATOM 1168 N N . ASN A 1 144 ? -20.251 -8.738 47.058 1.00 76.31 144 ASN A N 1
ATOM 1169 C CA . ASN A 1 144 ? -19.908 -8.466 48.463 1.00 76.31 144 ASN A CA 1
ATOM 1170 C C . ASN A 1 144 ? -20.943 -7.554 49.156 1.00 76.31 144 ASN A C 1
ATOM 1172 O O . ASN A 1 144 ? -21.334 -7.807 50.294 1.00 76.31 144 ASN A O 1
ATOM 1176 N N . LEU A 1 145 ? -21.416 -6.502 48.477 1.00 71.12 145 LEU A N 1
ATOM 1177 C CA . LEU A 1 145 ? -22.449 -5.605 49.006 1.00 71.12 145 LEU A CA 1
ATOM 1178 C C . LEU A 1 145 ? -23.769 -6.355 49.256 1.00 71.12 145 LEU A C 1
ATOM 1180 O O . LEU A 1 145 ? -24.447 -6.106 50.249 1.00 71.12 145 LEU A O 1
ATOM 1184 N N . ALA A 1 146 ? -24.130 -7.296 48.380 1.00 65.81 146 ALA A N 1
ATOM 1185 C CA . ALA A 1 146 ? -25.308 -8.142 48.561 1.00 65.81 146 ALA A CA 1
ATOM 1186 C C . ALA A 1 146 ? -25.198 -9.069 49.780 1.00 65.81 146 ALA A C 1
ATOM 1188 O O . ALA A 1 146 ? -26.211 -9.328 50.435 1.00 65.81 146 ALA A O 1
ATOM 1189 N N . GLU A 1 147 ? -23.995 -9.557 50.106 1.00 68.44 147 GLU A N 1
ATOM 1190 C CA . GLU A 1 147 ? -23.756 -10.290 51.355 1.00 68.44 147 GLU A CA 1
ATOM 1191 C C . GLU A 1 147 ? -23.946 -9.392 52.587 1.00 68.44 147 GLU A C 1
ATOM 1193 O O . GLU A 1 147 ? -24.566 -9.827 53.561 1.00 68.44 147 GLU A O 1
ATOM 1198 N N . ASP A 1 148 ? -23.502 -8.133 52.532 1.00 66.38 148 ASP A N 1
ATOM 1199 C CA . ASP A 1 148 ? -23.680 -7.160 53.621 1.00 66.38 148 ASP A CA 1
ATOM 1200 C C . ASP A 1 148 ? -25.155 -6.745 53.817 1.00 66.38 148 ASP A C 1
ATOM 1202 O O . ASP A 1 148 ? -25.597 -6.534 54.949 1.00 66.38 148 ASP A O 1
ATOM 1206 N N . ILE A 1 149 ? -25.946 -6.689 52.737 1.00 62.56 149 ILE A N 1
ATOM 1207 C CA . ILE A 1 149 ? -27.393 -6.370 52.741 1.00 62.56 149 ILE A CA 1
ATOM 1208 C C . ILE A 1 149 ? -28.254 -7.610 53.119 1.00 62.56 149 ILE A C 1
ATOM 1210 O O . ILE A 1 149 ? -29.486 -7.587 53.105 1.00 62.56 149 ILE A O 1
ATOM 1214 N N . SER A 1 150 ? -27.634 -8.731 53.499 1.00 59.25 150 SER A N 1
ATOM 1215 C CA . SER A 1 150 ? -28.324 -9.988 53.822 1.00 59.25 150 SER A CA 1
ATOM 1216 C C . SER A 1 150 ? -29.336 -9.861 54.991 1.00 59.25 150 SER A C 1
ATOM 1218 O O . SER A 1 150 ? -29.091 -9.136 55.960 1.00 59.25 150 SER A O 1
ATOM 1220 N N . PRO A 1 151 ? -30.469 -10.607 54.979 1.00 55.19 151 PRO A N 1
ATOM 1221 C CA . PRO A 1 151 ? -31.663 -10.337 55.802 1.00 55.19 151 PRO A CA 1
ATOM 1222 C C . PRO A 1 151 ? -31.490 -10.545 57.313 1.00 55.19 151 PRO A C 1
ATOM 1224 O O . PRO A 1 151 ? -32.412 -10.305 58.091 1.00 55.19 151 PRO A O 1
ATOM 1227 N N . TYR A 1 152 ? -30.335 -11.032 57.757 1.00 52.41 152 TYR A N 1
ATOM 1228 C CA . TYR A 1 152 ? -30.126 -11.4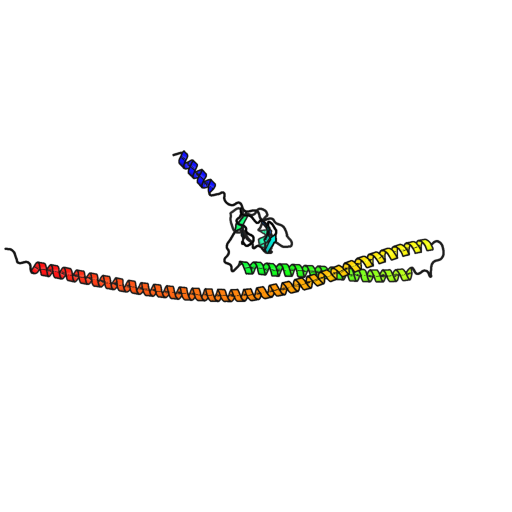63 59.137 1.00 52.41 152 TYR A CA 1
ATOM 1229 C C . TYR A 1 152 ? -29.976 -10.310 60.150 1.00 52.41 152 TYR A C 1
ATOM 1231 O O . TYR A 1 152 ? -29.768 -10.583 61.332 1.00 52.41 152 TYR A O 1
ATOM 1239 N N . SER A 1 153 ? -30.102 -9.038 59.739 1.00 52.00 153 SER A N 1
ATOM 1240 C CA . SER A 1 153 ? -29.859 -7.878 60.618 1.00 52.00 153 SER A CA 1
ATOM 1241 C C . SER A 1 153 ? -30.982 -6.826 60.719 1.00 52.00 153 SER A C 1
ATOM 1243 O O . SER A 1 153 ? -30.817 -5.842 61.445 1.00 52.00 153 SER A O 1
ATOM 1245 N N . VAL A 1 154 ? -32.152 -7.008 60.089 1.00 52.88 154 VAL A N 1
ATOM 1246 C CA . VAL A 1 154 ? -33.149 -5.921 59.955 1.00 52.88 154 VAL A CA 1
ATOM 1247 C C . VAL A 1 154 ? -34.447 -6.217 60.709 1.00 52.88 154 VAL A C 1
ATOM 1249 O O . VAL A 1 154 ? -35.125 -7.198 60.435 1.00 52.88 154 VAL A O 1
ATOM 1252 N N . THR A 1 155 ? -34.826 -5.348 61.656 1.00 49.16 155 THR A N 1
ATOM 1253 C CA . THR A 1 155 ? -36.156 -5.356 62.302 1.00 49.16 155 THR A CA 1
ATOM 1254 C C . THR A 1 155 ? -36.838 -3.987 62.177 1.00 49.16 155 THR A C 1
ATOM 1256 O O . THR A 1 155 ? -36.258 -2.978 62.572 1.00 49.16 155 THR A O 1
ATOM 1259 N N . GLY A 1 156 ? -38.081 -3.977 61.660 1.00 53.53 156 GLY A N 1
ATOM 1260 C CA . GLY A 1 156 ? -39.071 -2.878 61.697 1.00 53.53 156 GLY A CA 1
ATOM 1261 C C . GLY A 1 156 ? -38.787 -1.643 60.822 1.00 53.53 156 GLY A C 1
ATOM 1262 O O . GLY A 1 156 ? -37.686 -1.112 60.873 1.00 53.53 156 GLY A O 1
ATOM 1263 N N . ASN A 1 157 ? -39.789 -1.161 60.056 1.00 53.25 157 ASN A N 1
ATOM 1264 C CA . ASN A 1 157 ? -39.818 0.001 59.119 1.00 53.25 157 ASN A CA 1
ATOM 1265 C C . ASN A 1 157 ? -38.662 0.164 58.106 1.00 53.25 157 ASN A C 1
ATOM 1267 O O . ASN A 1 157 ? -38.809 0.914 57.154 1.00 53.25 157 ASN A O 1
ATOM 1271 N N . LYS A 1 158 ? -37.554 -0.552 58.276 1.00 57.62 158 LYS A N 1
ATOM 1272 C CA . LYS A 1 158 ? -36.383 -0.618 57.404 1.00 57.62 158 LYS A CA 1
ATOM 1273 C C . LYS A 1 158 ? -36.506 -1.716 56.351 1.00 57.62 158 LYS A C 1
ATOM 1275 O O . LYS A 1 158 ? -35.665 -1.807 55.478 1.00 57.62 158 LYS A O 1
ATOM 1280 N N . GLU A 1 159 ? -37.529 -2.561 56.443 1.00 60.09 159 GLU A N 1
ATOM 1281 C CA . GLU A 1 159 ? -37.715 -3.717 55.561 1.00 60.09 159 GLU A CA 1
ATOM 1282 C C . GLU A 1 159 ? -38.100 -3.290 54.135 1.00 60.09 159 GLU A C 1
ATOM 1284 O O . GLU A 1 159 ? -37.541 -3.822 53.185 1.00 60.09 159 GLU A O 1
ATOM 1289 N N . SER A 1 160 ? -38.932 -2.248 53.967 1.00 65.00 160 SER A N 1
ATOM 1290 C CA . SER A 1 160 ? -39.214 -1.689 52.632 1.00 65.00 160 SER A CA 1
ATOM 1291 C C . SER A 1 160 ? -38.030 -0.924 52.046 1.00 65.00 160 SER A C 1
ATOM 1293 O O . SER A 1 160 ? -37.829 -0.951 50.836 1.00 65.00 160 SER A O 1
ATOM 1295 N N . ASP A 1 161 ? -37.245 -0.248 52.891 1.00 66.38 161 ASP A N 1
ATOM 1296 C CA . ASP A 1 161 ? -36.015 0.425 52.457 1.00 66.38 161 ASP A CA 1
ATOM 1297 C C . ASP A 1 161 ? -34.994 -0.622 51.974 1.00 66.38 161 ASP A C 1
ATOM 1299 O O . ASP A 1 161 ? -34.394 -0.449 50.919 1.00 66.38 161 ASP A O 1
ATOM 1303 N N . TYR A 1 162 ? -34.897 -1.762 52.672 1.00 67.88 162 TYR A N 1
ATOM 1304 C CA . TYR A 1 162 ? -34.085 -2.916 52.269 1.00 67.88 162 TYR A CA 1
ATOM 1305 C C . TYR A 1 162 ? -34.563 -3.565 50.967 1.00 67.88 162 TYR A C 1
ATOM 1307 O O . TYR A 1 162 ? -33.747 -3.897 50.111 1.00 67.88 162 TYR A O 1
ATOM 1315 N N . GLU A 1 163 ? -35.871 -3.768 50.798 1.00 69.62 163 GLU A N 1
ATOM 1316 C CA . GLU A 1 163 ? -36.424 -4.313 49.552 1.00 69.62 163 GLU A CA 1
ATOM 1317 C C . GLU A 1 163 ? -36.166 -3.379 48.362 1.00 69.62 163 GLU A C 1
ATOM 1319 O O . GLU A 1 163 ? -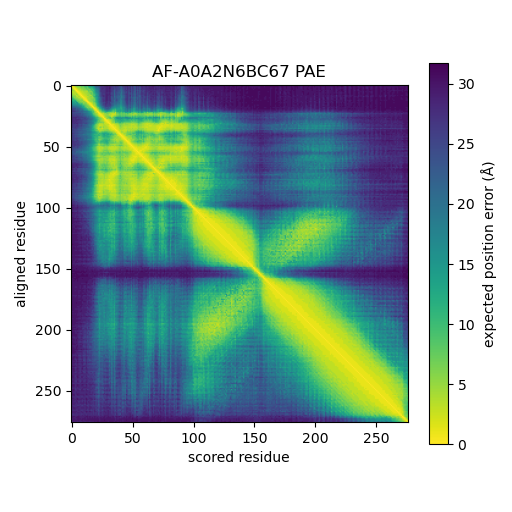35.829 -3.857 47.278 1.00 69.62 163 GLU A O 1
ATOM 1324 N N . SER A 1 164 ? -36.259 -2.059 48.564 1.00 75.19 164 SER A N 1
ATOM 1325 C CA . SER A 1 164 ? -35.925 -1.064 47.538 1.00 75.19 164 SER A CA 1
ATOM 1326 C C . SER A 1 164 ? -34.436 -1.082 47.191 1.00 75.19 164 SER A C 1
ATOM 1328 O O . SER A 1 164 ? -34.084 -1.127 46.016 1.00 75.19 164 SER A O 1
ATOM 1330 N N . GLU A 1 165 ? -33.557 -1.085 48.195 1.00 72.38 165 GLU A N 1
ATOM 1331 C CA . GLU A 1 165 ? -32.101 -1.086 48.001 1.00 72.38 165 GLU A CA 1
ATOM 1332 C C . GLU A 1 165 ? -31.622 -2.384 47.326 1.00 72.38 165 GLU A C 1
ATOM 1334 O O . GLU A 1 165 ? -30.760 -2.364 46.445 1.00 72.38 165 GLU A O 1
ATOM 1339 N N . ARG A 1 166 ? -32.259 -3.515 47.647 1.00 76.31 166 ARG A N 1
ATOM 1340 C CA . ARG A 1 166 ? -32.041 -4.796 46.967 1.00 76.31 166 ARG A CA 1
ATOM 1341 C C . ARG A 1 166 ? -32.527 -4.789 45.516 1.00 76.31 166 ARG A C 1
ATOM 1343 O O . ARG A 1 166 ? -31.850 -5.347 44.655 1.00 76.31 166 ARG A O 1
ATOM 1350 N N . ALA A 1 167 ? -33.677 -4.184 45.229 1.00 77.56 167 ALA A N 1
ATOM 1351 C CA . ALA A 1 167 ? -34.179 -4.075 43.860 1.00 77.56 167 ALA A CA 1
ATOM 1352 C C . ALA A 1 167 ? -33.263 -3.194 42.991 1.00 77.56 167 ALA A C 1
ATOM 1354 O O . ALA A 1 167 ? -32.965 -3.551 41.848 1.00 77.56 167 ALA A O 1
ATOM 1355 N N . ASP A 1 168 ? -32.761 -2.087 43.546 1.00 75.38 168 ASP A N 1
ATOM 1356 C CA . ASP A 1 168 ? -31.778 -1.225 42.883 1.00 75.38 168 ASP A CA 1
ATOM 1357 C C . ASP A 1 168 ? -30.462 -1.979 42.630 1.00 75.38 168 ASP A C 1
ATOM 1359 O O . ASP A 1 168 ? -29.906 -1.908 41.529 1.00 75.38 168 ASP A O 1
ATOM 1363 N N . TYR A 1 169 ? -30.004 -2.768 43.608 1.00 76.88 169 TYR A N 1
ATOM 1364 C CA . TYR A 1 169 ? -28.851 -3.656 43.471 1.00 76.88 169 TYR A CA 1
ATOM 1365 C C . TYR A 1 169 ? -29.023 -4.678 42.337 1.00 76.88 169 TYR A C 1
ATOM 1367 O O . TYR A 1 169 ? -28.165 -4.784 41.457 1.00 76.88 169 TYR A O 1
ATOM 1375 N N . GLU A 1 170 ? -30.135 -5.419 42.331 1.00 77.12 170 GLU A N 1
ATOM 1376 C CA . GLU A 1 170 ? -30.425 -6.433 41.312 1.00 77.12 170 GLU A CA 1
ATOM 1377 C C . GLU A 1 170 ? -30.497 -5.790 39.915 1.00 77.12 170 GLU A C 1
ATOM 1379 O O . GLU A 1 170 ? -29.919 -6.317 38.963 1.00 77.12 170 GLU A O 1
ATOM 1384 N N . SER A 1 171 ? -31.083 -4.592 39.801 1.00 81.38 171 SER A N 1
ATOM 1385 C CA . SER A 1 171 ? -31.108 -3.828 38.548 1.00 81.38 171 SER A CA 1
ATOM 1386 C C . SER A 1 171 ? -29.712 -3.395 38.078 1.00 81.38 171 SER A C 1
ATOM 1388 O O . SER A 1 171 ? -29.426 -3.442 36.878 1.00 81.38 171 SER A O 1
ATOM 1390 N N . LEU A 1 172 ? -28.842 -2.943 38.986 1.00 77.56 172 LEU A N 1
ATOM 1391 C CA . LEU A 1 172 ? -27.457 -2.566 38.673 1.00 77.56 172 LEU A CA 1
ATOM 1392 C C . LEU A 1 172 ? -26.633 -3.775 38.227 1.00 77.56 172 LEU A C 1
ATOM 1394 O O . LEU A 1 172 ? -25.891 -3.686 37.247 1.00 77.56 172 LEU A O 1
ATOM 1398 N N . ARG A 1 173 ? -26.800 -4.912 38.907 1.00 81.69 173 ARG A N 1
ATOM 1399 C CA . ARG A 1 173 ? -26.149 -6.179 38.564 1.00 81.69 173 ARG A CA 1
ATOM 1400 C C . ARG A 1 173 ? -26.576 -6.669 37.182 1.00 81.69 173 ARG A C 1
ATOM 1402 O O . ARG A 1 173 ? -25.714 -6.998 36.370 1.00 81.69 173 ARG A O 1
ATOM 1409 N N . ASP A 1 174 ? -27.872 -6.649 36.881 1.00 83.94 174 ASP A N 1
ATOM 1410 C CA . ASP A 1 174 ? -28.399 -7.041 35.569 1.00 83.94 174 ASP A CA 1
ATOM 1411 C C . ASP A 1 174 ? -27.869 -6.148 34.438 1.00 83.94 174 ASP A C 1
ATOM 1413 O O . ASP A 1 174 ? -27.503 -6.644 33.368 1.00 83.94 174 ASP A O 1
ATOM 1417 N N . GLU A 1 175 ? -27.792 -4.830 34.655 1.00 84.00 175 GLU A N 1
ATOM 1418 C CA . 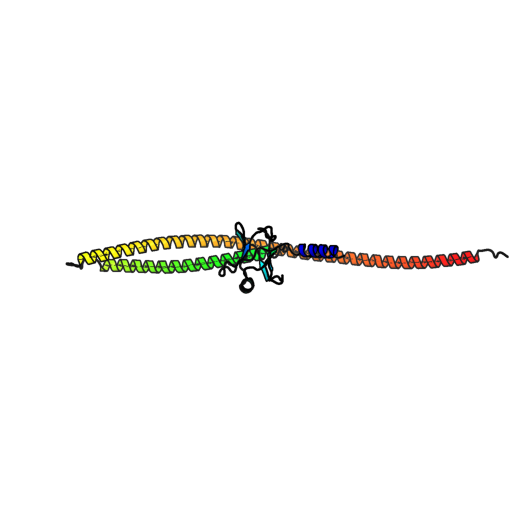GLU A 1 175 ? -27.201 -3.923 33.666 1.00 84.00 175 GLU A CA 1
ATOM 1419 C C . GLU A 1 175 ? -25.702 -4.190 33.488 1.00 84.00 175 GLU A C 1
ATOM 1421 O O . GLU A 1 175 ? -25.217 -4.217 32.355 1.00 84.00 175 GLU A O 1
ATOM 1426 N N . LEU A 1 176 ? -24.966 -4.453 34.571 1.00 80.00 176 LEU A N 1
ATOM 1427 C CA . LEU A 1 176 ? -23.534 -4.740 34.503 1.00 80.00 176 LEU A CA 1
ATOM 1428 C C . LEU A 1 176 ? -23.247 -6.054 33.757 1.00 80.00 176 LEU A C 1
ATOM 1430 O O . LEU A 1 176 ? -22.346 -6.089 32.918 1.00 80.00 176 LEU A O 1
ATOM 1434 N N . VAL A 1 177 ? -24.067 -7.090 33.962 1.00 81.31 177 VAL A N 1
ATOM 1435 C CA . VAL A 1 177 ? -24.008 -8.350 33.198 1.00 81.31 177 VAL A CA 1
ATOM 1436 C C . VAL A 1 177 ? -24.272 -8.102 31.709 1.00 81.31 177 VAL A C 1
ATOM 1438 O O . VAL A 1 177 ? -23.500 -8.547 30.862 1.00 81.31 177 VAL A O 1
ATOM 1441 N N . ARG A 1 178 ? -25.291 -7.304 31.355 1.00 84.69 178 ARG A N 1
ATOM 1442 C CA . ARG A 1 178 ? -25.556 -6.944 29.946 1.00 84.69 178 ARG A CA 1
ATOM 1443 C C . ARG A 1 178 ? -24.402 -6.174 29.305 1.00 84.69 178 ARG A C 1
ATOM 1445 O O . ARG A 1 178 ? -24.147 -6.327 28.109 1.00 84.69 178 ARG A O 1
ATOM 1452 N N . GLN A 1 179 ? -23.728 -5.304 30.057 1.00 80.38 179 GLN A N 1
ATOM 1453 C CA . GLN A 1 179 ? -22.537 -4.599 29.575 1.00 80.38 179 GLN A CA 1
ATOM 1454 C C . GLN A 1 179 ? -21.370 -5.577 29.369 1.00 80.38 179 GLN A C 1
ATOM 1456 O O . GLN A 1 179 ? -20.663 -5.469 28.366 1.00 80.38 179 GLN A O 1
ATOM 1461 N N . GLN A 1 180 ? -21.204 -6.560 30.256 1.00 80.25 180 GLN A N 1
ATOM 1462 C CA . GLN A 1 180 ? -20.183 -7.600 30.130 1.00 80.25 180 GLN A CA 1
ATOM 1463 C C . GLN A 1 180 ? -20.412 -8.491 28.899 1.00 80.25 180 GLN A C 1
ATOM 1465 O O . GLN A 1 180 ? -19.472 -8.744 28.143 1.00 80.25 180 GLN A O 1
ATOM 1470 N N . ASP A 1 181 ? -21.654 -8.882 28.612 1.00 86.19 181 ASP A N 1
ATOM 1471 C CA . ASP A 1 181 ? -21.991 -9.625 27.390 1.00 86.19 181 ASP A CA 1
ATOM 1472 C C . ASP A 1 181 ? -21.606 -8.830 26.131 1.00 86.19 181 ASP A C 1
ATOM 1474 O O . ASP A 1 181 ? -20.901 -9.336 25.255 1.00 86.19 181 ASP A O 1
ATOM 1478 N N . LYS A 1 182 ? -21.945 -7.532 26.081 1.00 86.00 182 LYS A N 1
ATOM 1479 C CA . LYS A 1 182 ? -21.540 -6.649 24.971 1.00 86.00 182 LYS A CA 1
ATOM 1480 C C . LYS A 1 182 ? -20.020 -6.544 24.834 1.00 86.00 182 LYS A C 1
ATOM 1482 O O . LYS A 1 182 ? -19.508 -6.507 23.714 1.00 86.00 182 LYS A O 1
ATOM 1487 N N . LEU A 1 183 ? -19.283 -6.482 25.946 1.00 78.94 183 LEU A N 1
ATOM 1488 C CA . LEU A 1 183 ? -17.819 -6.486 25.906 1.00 78.94 183 LEU A CA 1
ATOM 1489 C C . LEU A 1 183 ? -17.288 -7.820 25.359 1.00 78.94 183 LEU A C 1
ATOM 1491 O O . LEU A 1 183 ? -16.358 -7.798 24.553 1.00 78.94 183 LEU A O 1
ATOM 1495 N N . THR A 1 184 ? -17.902 -8.957 25.705 1.00 83.75 184 THR A N 1
ATOM 1496 C CA . THR A 1 184 ? -17.530 -10.290 25.187 1.00 83.75 184 THR A CA 1
ATOM 1497 C C . THR A 1 184 ? -17.658 -10.345 23.669 1.00 83.75 184 THR A C 1
ATOM 1499 O O . THR A 1 184 ? -16.742 -10.796 22.966 1.00 83.75 184 THR A O 1
ATOM 1502 N N . ASP A 1 185 ? -18.776 -9.837 23.155 1.00 86.12 185 ASP A N 1
ATOM 1503 C CA . ASP A 1 185 ? -19.046 -9.772 21.722 1.00 86.12 185 ASP A CA 1
ATOM 1504 C C . ASP A 1 185 ? -18.015 -8.891 21.006 1.00 86.12 185 ASP A C 1
ATOM 1506 O O . ASP A 1 185 ? -17.452 -9.287 19.979 1.00 86.12 185 ASP A O 1
ATOM 1510 N N . LEU A 1 186 ? -17.686 -7.726 21.579 1.00 77.81 186 LEU A N 1
ATOM 1511 C CA . LEU A 1 186 ? -16.670 -6.823 21.031 1.00 77.81 186 LEU A CA 1
ATOM 1512 C C . LEU A 1 186 ? -15.263 -7.440 21.035 1.00 77.81 186 LEU A C 1
ATOM 1514 O O . LEU A 1 186 ? -14.543 -7.307 20.041 1.00 77.81 186 LEU A O 1
ATOM 1518 N N . VAL A 1 187 ? -14.864 -8.149 22.100 1.00 81.94 187 VAL A N 1
ATOM 1519 C CA . VAL A 1 187 ? -13.590 -8.897 22.137 1.00 81.94 187 VAL A CA 1
ATOM 1520 C C . VAL A 1 187 ? -13.556 -9.938 21.021 1.00 81.94 187 VAL A C 1
ATOM 1522 O O . VAL A 1 187 ? -12.560 -10.055 20.302 1.00 81.94 187 VAL A O 1
ATOM 1525 N N . THR A 1 188 ? -14.642 -10.690 20.855 1.00 84.56 188 THR A N 1
ATOM 1526 C CA . THR A 1 188 ? -14.737 -11.747 19.843 1.00 84.56 188 THR A CA 1
ATOM 1527 C C . THR A 1 188 ? -14.662 -11.173 18.429 1.00 84.56 188 THR A C 1
ATOM 1529 O O . THR A 1 188 ? -13.914 -11.690 17.593 1.00 84.56 188 THR A O 1
ATOM 1532 N N . SER A 1 189 ? -15.364 -10.066 18.168 1.00 79.50 189 SER A N 1
ATOM 1533 C CA . SER A 1 189 ? -15.291 -9.343 16.895 1.00 79.50 189 SER A CA 1
ATOM 1534 C C . SER A 1 189 ? -13.871 -8.849 16.604 1.00 79.50 189 SER A C 1
ATOM 1536 O O . SER A 1 189 ? -13.333 -9.138 15.536 1.00 79.50 189 SER A O 1
ATOM 1538 N N . ASN A 1 190 ? -13.212 -8.193 17.565 1.00 78.94 190 ASN A N 1
ATOM 1539 C CA . ASN A 1 190 ? -11.850 -7.684 17.374 1.00 78.94 190 ASN A CA 1
ATOM 1540 C C . ASN A 1 190 ? -10.821 -8.799 17.139 1.00 78.94 190 ASN A C 1
ATOM 1542 O O . ASN A 1 190 ? -9.931 -8.644 16.306 1.00 78.94 190 ASN A O 1
ATOM 1546 N N . ARG A 1 191 ? -10.954 -9.954 17.804 1.00 81.19 191 ARG A N 1
ATOM 1547 C CA . ARG A 1 191 ? -10.101 -11.129 17.534 1.00 81.19 191 ARG A CA 1
ATOM 1548 C C . ARG A 1 191 ? -10.285 -11.663 16.112 1.00 81.19 191 ARG A C 1
ATOM 1550 O O . ARG A 1 191 ? -9.327 -12.121 15.487 1.00 81.19 191 ARG A O 1
ATOM 1557 N N . ASN A 1 192 ? -11.507 -11.620 15.581 1.00 81.31 192 ASN A N 1
ATOM 1558 C CA . ASN A 1 192 ? -11.763 -11.993 14.189 1.00 81.31 192 ASN A CA 1
ATOM 1559 C C . ASN A 1 192 ? -11.144 -10.988 13.209 1.00 81.31 192 ASN A C 1
ATOM 1561 O O . ASN A 1 192 ? -10.562 -11.405 12.201 1.00 81.31 192 ASN A O 1
ATOM 1565 N N . ASP A 1 193 ? -11.209 -9.694 13.523 1.00 75.94 193 ASP A N 1
ATOM 1566 C CA . ASP A 1 193 ? -10.549 -8.648 12.741 1.00 75.94 193 ASP A CA 1
ATOM 1567 C C . ASP A 1 193 ? -9.023 -8.786 12.772 1.00 75.94 193 ASP A C 1
ATOM 1569 O O . ASP A 1 193 ? -8.390 -8.710 11.720 1.00 75.94 193 ASP A O 1
ATOM 1573 N N . GLU A 1 194 ? -8.427 -9.112 13.920 1.00 79.50 194 GLU A N 1
ATOM 1574 C CA . GLU A 1 194 ? -6.992 -9.395 14.044 1.00 79.50 194 GLU A CA 1
ATOM 1575 C C . GLU A 1 194 ? -6.561 -10.561 13.132 1.00 79.50 194 GLU A C 1
ATOM 1577 O O . GLU A 1 194 ? -5.613 -10.439 12.354 1.00 79.50 194 GLU A O 1
ATOM 1582 N N . ARG A 1 195 ? -7.321 -11.667 13.115 1.00 83.81 195 ARG A N 1
ATOM 1583 C CA . ARG A 1 195 ? -7.074 -12.801 12.198 1.00 83.81 195 ARG A CA 1
ATOM 1584 C C . ARG A 1 195 ? -7.232 -12.424 10.725 1.00 83.81 195 ARG A C 1
ATOM 1586 O O . ARG A 1 195 ? -6.567 -12.987 9.853 1.00 83.81 195 ARG A O 1
ATOM 1593 N N . ARG A 1 196 ? -8.168 -11.530 10.403 1.00 79.94 196 ARG A N 1
ATOM 1594 C CA . ARG A 1 196 ? -8.368 -11.033 9.036 1.00 79.94 196 ARG A CA 1
ATOM 1595 C C . ARG A 1 196 ? -7.204 -10.141 8.605 1.00 79.94 196 ARG A C 1
ATOM 1597 O O . ARG A 1 196 ? -6.717 -10.321 7.491 1.00 79.94 196 ARG A O 1
ATOM 1604 N N . ILE A 1 197 ? -6.746 -9.251 9.481 1.00 75.12 197 ILE A N 1
ATOM 1605 C CA . ILE A 1 197 ? -5.571 -8.397 9.272 1.00 75.12 197 ILE A CA 1
ATOM 1606 C C . ILE A 1 197 ? -4.330 -9.260 9.036 1.00 75.12 197 ILE A C 1
ATOM 1608 O O . ILE A 1 197 ? -3.616 -9.033 8.065 1.00 75.12 197 ILE A O 1
ATOM 1612 N N . GLU A 1 198 ? -4.115 -10.308 9.832 1.00 82.19 198 GLU A N 1
ATOM 1613 C CA . GLU A 1 198 ? -2.959 -11.196 9.658 1.00 82.19 198 GLU A CA 1
ATOM 1614 C C . GLU A 1 198 ? -2.988 -11.944 8.313 1.00 82.19 198 GLU A C 1
ATOM 1616 O O . GLU A 1 198 ? -1.973 -12.055 7.629 1.00 82.19 198 GLU A O 1
ATOM 1621 N N . ARG A 1 199 ? -4.166 -12.395 7.859 1.00 82.38 199 ARG A N 1
ATOM 1622 C CA . ARG A 1 199 ? -4.307 -12.977 6.511 1.00 82.38 199 ARG A CA 1
ATOM 1623 C C . ARG A 1 199 ? -4.012 -11.967 5.405 1.00 82.38 199 ARG A C 1
ATOM 1625 O O . ARG A 1 199 ? -3.409 -12.331 4.402 1.00 82.38 199 ARG A O 1
ATOM 1632 N N . GLN A 1 200 ? -4.449 -10.718 5.564 1.00 76.19 200 GLN A N 1
ATOM 1633 C CA . GLN A 1 200 ? -4.134 -9.653 4.610 1.00 76.19 200 GLN A CA 1
ATOM 1634 C C . GLN A 1 200 ? -2.640 -9.323 4.614 1.00 76.19 200 GLN A C 1
ATOM 1636 O O . GLN A 1 200 ? -2.090 -9.068 3.551 1.00 76.19 200 GLN A O 1
ATOM 1641 N N . ARG A 1 201 ? -1.977 -9.406 5.771 1.00 78.75 201 ARG A N 1
ATOM 1642 C CA . ARG A 1 201 ? -0.536 -9.175 5.910 1.00 78.75 201 ARG A CA 1
ATOM 1643 C C . ARG A 1 201 ? 0.283 -10.169 5.111 1.00 78.75 201 ARG A C 1
ATOM 1645 O O . ARG A 1 201 ? 1.170 -9.749 4.388 1.00 78.75 201 ARG A O 1
ATOM 1652 N N . LYS A 1 202 ? -0.056 -11.454 5.203 1.00 83.69 202 LYS A N 1
ATOM 1653 C CA . LYS A 1 202 ? 0.628 -12.500 4.434 1.00 83.69 202 LYS A CA 1
ATOM 1654 C C . LYS A 1 202 ? 0.486 -12.307 2.929 1.00 83.69 202 LYS A C 1
ATOM 1656 O O . LYS A 1 202 ? 1.449 -12.479 2.209 1.00 83.69 202 LYS A O 1
ATOM 1661 N N . LYS A 1 203 ? -0.703 -11.910 2.464 1.00 76.06 203 LYS A N 1
ATOM 1662 C CA . LYS A 1 203 ? -0.922 -11.595 1.042 1.00 76.06 203 LYS A CA 1
ATOM 1663 C C . LYS A 1 203 ? -0.123 -10.386 0.586 1.00 76.06 203 LYS A C 1
ATOM 1665 O O . LYS A 1 203 ? 0.296 -10.325 -0.555 1.00 76.06 203 LYS A O 1
ATOM 1670 N N . VAL A 1 204 ? -0.001 -9.398 1.466 1.00 72.88 204 VAL A N 1
ATOM 1671 C CA . VAL A 1 204 ? 0.842 -8.230 1.246 1.00 72.88 204 VAL A CA 1
ATOM 1672 C C . VAL A 1 204 ? 2.281 -8.754 1.103 1.00 72.88 204 VAL A C 1
ATOM 1674 O O . VAL A 1 204 ? 2.820 -8.678 0.012 1.00 72.88 204 VAL A O 1
ATOM 1677 N N . GLU A 1 205 ? 2.840 -9.443 2.094 1.00 78.81 205 GLU A N 1
ATOM 1678 C CA . GLU A 1 205 ? 4.194 -10.028 2.021 1.00 78.81 205 GLU A CA 1
ATOM 1679 C C . GLU A 1 205 ? 4.459 -10.853 0.741 1.00 78.81 205 GLU A C 1
ATOM 1681 O O . GLU A 1 205 ? 5.430 -10.587 0.048 1.00 78.81 205 GLU A O 1
ATOM 1686 N N . GLU A 1 206 ? 3.542 -11.745 0.353 1.00 81.38 206 GLU A N 1
ATOM 1687 C CA . GLU A 1 206 ? 3.624 -12.531 -0.892 1.00 81.38 206 GLU A CA 1
ATOM 1688 C C . GLU A 1 206 ? 3.691 -11.648 -2.149 1.00 81.38 206 GLU A C 1
ATOM 1690 O O . GLU A 1 206 ? 4.556 -11.834 -2.998 1.00 81.38 206 GLU A O 1
ATOM 1695 N N . ILE A 1 207 ? 2.832 -10.626 -2.242 1.00 76.50 207 ILE A N 1
ATOM 1696 C CA . ILE A 1 207 ? 2.882 -9.666 -3.352 1.00 76.50 207 ILE A CA 1
ATOM 1697 C C . ILE A 1 207 ? 4.206 -8.900 -3.341 1.00 76.50 207 ILE A C 1
ATOM 1699 O O . ILE A 1 207 ? 4.681 -8.543 -4.408 1.00 76.50 207 ILE A O 1
ATOM 1703 N N . GLN A 1 208 ? 4.785 -8.619 -2.172 1.00 73.75 208 GLN A N 1
ATOM 1704 C CA . GLN A 1 208 ? 6.075 -7.939 -2.030 1.00 73.75 208 GLN A CA 1
ATOM 1705 C C . GLN A 1 208 ? 7.233 -8.763 -2.590 1.00 73.75 208 GLN A C 1
ATOM 1707 O O . GLN A 1 208 ? 8.113 -8.203 -3.237 1.00 73.75 208 GLN A O 1
ATOM 1712 N N . ASP A 1 209 ? 7.208 -10.072 -2.364 1.00 79.19 209 ASP A N 1
ATOM 1713 C CA . ASP A 1 209 ? 8.217 -10.992 -2.881 1.00 79.19 209 ASP A CA 1
ATOM 1714 C C . ASP A 1 209 ? 8.120 -11.093 -4.415 1.00 79.19 209 ASP A C 1
ATOM 1716 O O . ASP A 1 209 ? 9.123 -10.897 -5.106 1.00 79.19 209 ASP A O 1
ATOM 1720 N N . ASP A 1 210 ? 6.905 -11.270 -4.958 1.00 78.56 210 ASP A N 1
ATOM 1721 C CA . ASP A 1 210 ? 6.645 -11.259 -6.412 1.00 78.56 210 ASP A CA 1
ATOM 1722 C C . ASP A 1 210 ? 7.153 -9.961 -7.068 1.00 78.56 210 ASP A C 1
ATOM 1724 O O . ASP A 1 210 ? 7.604 -9.916 -8.216 1.00 78.56 210 ASP A O 1
ATOM 1728 N N . LEU A 1 211 ? 7.053 -8.867 -6.321 1.00 74.56 211 LEU A N 1
ATOM 1729 C CA . LEU A 1 211 ? 7.454 -7.542 -6.740 1.00 74.56 211 LEU A CA 1
ATOM 1730 C C . LEU A 1 211 ? 8.962 -7.392 -6.882 1.00 74.56 211 LEU A C 1
ATOM 1732 O O . LEU A 1 211 ? 9.443 -6.813 -7.859 1.00 74.56 211 LEU A O 1
ATOM 1736 N N . ASP A 1 212 ? 9.697 -7.883 -5.890 1.00 76.75 212 ASP A N 1
ATOM 1737 C CA . ASP A 1 212 ? 11.151 -7.863 -5.891 1.00 76.75 212 ASP A CA 1
ATOM 1738 C C . ASP A 1 212 ? 11.694 -8.781 -6.993 1.00 76.75 212 ASP A C 1
ATOM 1740 O O . ASP A 1 212 ? 12.596 -8.374 -7.728 1.00 76.75 212 ASP A O 1
ATOM 1744 N N . GLU A 1 213 ? 11.052 -9.928 -7.238 1.00 81.56 213 GLU A N 1
ATOM 1745 C CA . GLU A 1 213 ? 11.372 -10.789 -8.384 1.00 81.56 213 GLU A CA 1
ATOM 1746 C C . GLU A 1 213 ? 11.174 -10.056 -9.726 1.00 81.56 213 GLU A C 1
ATOM 1748 O O . GLU A 1 213 ? 12.046 -10.077 -10.601 1.00 81.56 213 GLU A O 1
ATOM 1753 N N . GLN A 1 214 ? 10.068 -9.319 -9.889 1.00 75.88 214 GLN A N 1
ATOM 1754 C CA . GLN A 1 214 ? 9.850 -8.511 -11.093 1.00 75.88 214 GLN A CA 1
ATOM 1755 C C . GLN A 1 214 ? 10.865 -7.370 -11.243 1.00 75.88 214 GLN A C 1
ATOM 1757 O O . GLN A 1 214 ? 11.226 -7.022 -12.372 1.00 75.88 214 GLN A O 1
ATOM 1762 N N . ARG A 1 215 ? 11.349 -6.768 -10.148 1.00 73.19 215 ARG A N 1
ATOM 1763 C CA . ARG A 1 215 ? 12.401 -5.737 -10.225 1.00 73.19 215 ARG A CA 1
ATOM 1764 C C . ARG A 1 215 ? 13.686 -6.286 -10.791 1.00 73.19 215 ARG A C 1
ATOM 1766 O O . ARG A 1 215 ? 14.276 -5.630 -11.653 1.00 73.19 215 ARG A O 1
ATOM 1773 N N . ASP A 1 216 ? 14.102 -7.440 -10.290 1.00 80.81 216 ASP A N 1
ATOM 1774 C CA . ASP A 1 216 ? 15.333 -8.086 -10.714 1.00 80.81 216 ASP A CA 1
ATOM 1775 C C . ASP A 1 216 ? 15.240 -8.467 -12.192 1.00 80.81 216 ASP A C 1
ATOM 1777 O O . ASP A 1 216 ? 16.110 -8.081 -12.973 1.00 80.81 216 ASP A O 1
ATOM 1781 N N . LEU A 1 217 ? 14.108 -9.036 -12.625 1.00 83.31 217 LEU A N 1
ATOM 1782 C CA . LEU A 1 217 ? 13.877 -9.338 -14.038 1.00 83.31 217 LEU A CA 1
ATOM 1783 C C . LEU A 1 217 ? 13.983 -8.096 -14.937 1.00 83.31 217 LEU A C 1
ATOM 1785 O O . LEU A 1 217 ? 14.620 -8.133 -15.990 1.00 83.31 217 LEU A O 1
ATOM 1789 N N . VAL A 1 218 ? 13.367 -6.971 -14.554 1.00 76.00 218 VAL A N 1
ATOM 1790 C CA . VAL A 1 218 ? 13.460 -5.758 -15.383 1.00 76.00 218 VAL A CA 1
ATOM 1791 C C . VAL A 1 218 ? 14.871 -5.172 -15.353 1.00 76.00 218 VAL A C 1
ATOM 1793 O O . VAL A 1 218 ? 15.324 -4.628 -16.358 1.00 76.00 218 VAL A O 1
ATOM 1796 N N . ARG A 1 219 ? 15.577 -5.258 -14.223 1.00 77.38 219 ARG A N 1
ATOM 1797 C CA . ARG A 1 219 ? 16.969 -4.808 -14.129 1.00 77.38 219 ARG A CA 1
ATOM 1798 C C . ARG A 1 219 ? 17.864 -5.596 -15.082 1.00 77.38 219 ARG A C 1
ATOM 1800 O O . ARG A 1 219 ? 18.682 -4.980 -15.765 1.00 77.38 219 ARG A O 1
ATOM 1807 N N . ASP A 1 220 ? 17.673 -6.906 -15.164 1.00 86.88 220 ASP A N 1
ATOM 1808 C CA . ASP A 1 220 ? 18.406 -7.765 -16.091 1.00 86.88 220 ASP A CA 1
ATOM 1809 C C . ASP A 1 220 ? 18.099 -7.389 -17.547 1.00 86.88 220 ASP A C 1
ATOM 1811 O O . ASP A 1 220 ? 19.016 -7.133 -18.327 1.00 86.88 220 ASP A O 1
ATOM 1815 N N . LEU A 1 221 ? 16.821 -7.191 -17.890 1.00 82.19 221 LEU A N 1
ATOM 1816 C CA . LEU A 1 221 ? 16.422 -6.724 -19.225 1.00 82.19 221 LEU A CA 1
ATOM 1817 C C . LEU A 1 221 ? 17.002 -5.343 -19.582 1.00 82.19 221 LEU A C 1
ATOM 1819 O O . LEU A 1 221 ? 17.380 -5.099 -20.728 1.00 82.19 221 LEU A O 1
ATOM 1823 N N . GLU A 1 222 ? 17.092 -4.415 -18.626 1.00 79.62 222 GLU A N 1
ATOM 1824 C CA . GLU A 1 222 ? 17.723 -3.105 -18.835 1.00 79.62 222 GLU A CA 1
ATOM 1825 C C . GLU A 1 222 ? 19.234 -3.220 -19.078 1.00 79.62 222 GLU A C 1
ATOM 1827 O O . GLU A 1 222 ? 19.792 -2.445 -19.864 1.00 79.62 222 GLU A O 1
ATOM 1832 N N . ILE A 1 223 ? 19.904 -4.167 -18.417 1.00 87.19 223 ILE A N 1
ATOM 1833 C CA . ILE A 1 223 ? 21.319 -4.466 -18.653 1.00 87.19 223 ILE A CA 1
ATOM 1834 C C . ILE A 1 223 ? 21.493 -5.025 -20.066 1.00 87.19 223 ILE A C 1
ATOM 1836 O O . ILE A 1 223 ? 22.306 -4.485 -20.821 1.00 87.19 223 ILE A O 1
ATOM 1840 N N . ASP A 1 224 ? 20.689 -6.014 -20.455 1.00 85.88 224 ASP A N 1
ATOM 1841 C CA . ASP A 1 224 ? 20.734 -6.623 -21.787 1.00 85.88 224 ASP A CA 1
ATOM 1842 C C . ASP A 1 224 ? 20.495 -5.591 -22.893 1.00 85.88 224 ASP A C 1
ATOM 1844 O O . ASP A 1 224 ? 21.240 -5.529 -23.874 1.00 85.88 224 ASP A O 1
ATOM 1848 N N . LEU A 1 225 ? 19.517 -4.698 -22.711 1.00 84.38 225 LEU A N 1
ATOM 1849 C CA . LEU A 1 225 ? 19.257 -3.606 -23.651 1.00 84.38 225 LEU A CA 1
ATOM 1850 C C . LEU A 1 225 ? 20.447 -2.650 -23.787 1.00 84.38 225 LEU A C 1
ATOM 1852 O O . LEU A 1 225 ? 20.746 -2.197 -24.893 1.00 84.38 225 LEU A O 1
ATOM 1856 N N . ARG A 1 226 ? 21.151 -2.338 -22.692 1.00 80.81 226 ARG A N 1
ATOM 1857 C CA . ARG A 1 226 ? 22.355 -1.490 -22.737 1.00 80.81 226 ARG A CA 1
ATOM 1858 C C . ARG A 1 226 ? 23.517 -2.180 -23.439 1.00 80.81 226 ARG A C 1
ATOM 1860 O O . ARG A 1 226 ? 24.257 -1.509 -24.162 1.00 80.81 226 ARG A O 1
ATOM 1867 N N . VAL A 1 227 ? 23.685 -3.484 -23.226 1.00 90.62 227 VAL A N 1
ATOM 1868 C CA . VAL A 1 227 ? 24.694 -4.291 -23.926 1.00 90.62 227 VAL A CA 1
ATOM 1869 C C . VAL A 1 227 ? 24.395 -4.295 -25.423 1.00 90.62 227 VAL A C 1
ATOM 1871 O O . VAL A 1 227 ? 25.248 -3.886 -26.207 1.00 90.62 227 VAL A O 1
ATOM 1874 N N . LEU A 1 228 ? 23.158 -4.611 -25.812 1.00 89.50 228 LEU A N 1
ATOM 1875 C CA . LEU A 1 228 ? 22.727 -4.604 -27.209 1.00 89.50 228 LEU A CA 1
ATOM 1876 C C . LEU A 1 228 ? 22.914 -3.225 -27.863 1.00 89.50 228 LEU A C 1
ATOM 1878 O O . LEU A 1 228 ? 23.383 -3.122 -28.995 1.00 89.50 228 LEU A O 1
ATOM 1882 N N . ALA A 1 229 ? 22.567 -2.144 -27.158 1.00 82.69 229 ALA A N 1
ATOM 1883 C CA . ALA A 1 229 ? 22.744 -0.785 -27.663 1.00 82.69 229 ALA A CA 1
ATOM 1884 C C . ALA A 1 229 ? 24.223 -0.443 -27.909 1.00 82.69 229 ALA A C 1
ATOM 1886 O O . ALA A 1 229 ? 24.538 0.185 -28.923 1.00 82.69 229 ALA A O 1
ATOM 1887 N N . ARG A 1 230 ? 25.132 -0.884 -27.026 1.00 87.81 230 ARG A N 1
ATOM 1888 C CA . ARG A 1 230 ? 26.584 -0.752 -27.236 1.00 87.81 230 ARG A CA 1
ATOM 1889 C C . ARG A 1 230 ? 27.048 -1.530 -28.457 1.00 87.81 230 ARG A C 1
ATOM 1891 O O . ARG A 1 230 ? 27.661 -0.932 -29.329 1.00 87.81 230 ARG A O 1
ATOM 1898 N N . GLU A 1 231 ? 26.674 -2.801 -28.577 1.00 90.56 231 GLU A N 1
ATOM 1899 C CA . GLU A 1 231 ? 27.045 -3.625 -29.737 1.00 90.56 231 GLU A CA 1
ATOM 1900 C C . GLU A 1 231 ? 26.592 -2.996 -31.062 1.00 90.56 231 GLU A C 1
ATOM 1902 O O . GLU A 1 231 ? 27.331 -2.980 -32.048 1.00 90.56 231 GLU A O 1
ATOM 1907 N N . LYS A 1 232 ? 25.378 -2.430 -31.097 1.00 86.81 232 LYS A N 1
ATOM 1908 C CA . LYS A 1 232 ? 24.876 -1.711 -32.276 1.00 86.81 232 LYS A CA 1
ATOM 1909 C C . LYS A 1 232 ? 25.649 -0.422 -32.545 1.00 86.81 232 LYS A C 1
ATOM 1911 O O . LYS A 1 232 ? 25.905 -0.122 -33.709 1.00 86.81 232 LYS A O 1
ATOM 1916 N N . SER A 1 233 ? 26.021 0.323 -31.507 1.00 88.44 233 SER A N 1
ATOM 1917 C CA . SER A 1 233 ? 26.854 1.522 -31.640 1.00 88.44 233 SER A CA 1
ATOM 1918 C C . SER A 1 233 ? 28.231 1.183 -32.213 1.00 88.44 233 SER A C 1
ATOM 1920 O O . SER A 1 233 ? 28.651 1.809 -33.183 1.00 88.44 233 SER A O 1
ATOM 1922 N N . ASP A 1 234 ? 28.885 0.150 -31.684 1.00 91.19 234 ASP A N 1
ATOM 1923 C CA . ASP A 1 234 ? 30.204 -0.300 -32.137 1.00 91.19 234 ASP A CA 1
ATOM 1924 C C . ASP A 1 234 ? 30.148 -0.776 -33.600 1.00 91.19 234 ASP A C 1
ATOM 1926 O O . ASP A 1 234 ? 31.016 -0.450 -34.413 1.00 91.19 234 ASP A O 1
ATOM 1930 N N . ALA A 1 235 ? 29.077 -1.481 -33.985 1.00 88.56 235 ALA A N 1
ATOM 1931 C CA . ALA A 1 235 ? 28.848 -1.888 -35.371 1.00 88.56 235 ALA A CA 1
ATOM 1932 C C . ALA A 1 235 ? 28.636 -0.690 -36.319 1.00 88.56 235 ALA A C 1
ATOM 1934 O O . ALA A 1 235 ? 29.123 -0.700 -37.456 1.00 88.56 235 ALA A O 1
ATOM 1935 N N . LEU A 1 236 ? 27.926 0.353 -35.872 1.00 89.94 236 LEU A N 1
ATOM 1936 C CA . LEU A 1 236 ? 27.747 1.587 -36.642 1.00 89.94 236 LEU A CA 1
ATOM 1937 C C . LEU A 1 236 ? 29.062 2.355 -36.791 1.00 89.94 236 LEU A C 1
ATOM 1939 O O . LEU A 1 236 ? 29.350 2.850 -37.880 1.00 89.94 236 LEU A O 1
ATOM 1943 N N . GLU A 1 237 ? 29.873 2.427 -35.736 1.00 92.12 237 GLU A N 1
ATOM 1944 C CA . GLU A 1 237 ? 31.197 3.050 -35.780 1.00 92.12 237 GLU A CA 1
ATOM 1945 C C . GLU A 1 237 ? 32.129 2.305 -36.740 1.00 92.12 237 GLU A C 1
ATOM 1947 O O . GLU A 1 237 ? 32.753 2.921 -37.605 1.00 92.12 237 GLU A O 1
ATOM 1952 N N . HIS A 1 238 ? 32.146 0.971 -36.677 1.00 91.38 238 HIS A N 1
ATOM 1953 C CA . HIS A 1 238 ? 32.882 0.151 -37.633 1.00 91.38 238 HIS A CA 1
ATOM 1954 C C . HIS A 1 238 ? 32.430 0.414 -39.078 1.00 91.38 238 HIS A C 1
ATOM 1956 O O . HIS A 1 238 ? 33.257 0.671 -39.952 1.00 91.38 238 HIS A O 1
ATOM 1962 N N . THR A 1 239 ? 31.116 0.428 -39.324 1.00 90.88 239 THR A N 1
ATOM 1963 C CA . THR A 1 239 ? 30.547 0.705 -40.654 1.00 90.88 239 THR A CA 1
ATOM 1964 C C . THR A 1 239 ? 30.934 2.098 -41.152 1.00 90.88 239 THR A C 1
ATOM 1966 O O . THR A 1 239 ? 31.287 2.266 -42.319 1.00 90.88 239 THR A O 1
ATOM 1969 N N . ARG A 1 240 ? 30.919 3.102 -40.270 1.00 91.88 240 ARG A N 1
ATOM 1970 C CA . ARG A 1 240 ? 31.343 4.467 -40.590 1.00 91.88 240 ARG A CA 1
ATOM 1971 C C . ARG A 1 240 ? 32.816 4.522 -40.994 1.00 91.88 240 ARG A C 1
ATOM 1973 O O . ARG A 1 240 ? 33.124 5.113 -42.024 1.00 91.88 240 ARG A O 1
ATOM 1980 N N . ASN A 1 241 ? 33.694 3.864 -40.239 1.00 93.56 241 ASN A N 1
ATOM 1981 C CA . ASN A 1 241 ? 35.124 3.806 -40.548 1.00 93.56 241 ASN A CA 1
ATOM 1982 C C . ASN A 1 241 ? 35.384 3.149 -41.915 1.00 93.56 241 ASN A C 1
ATOM 1984 O O . ASN A 1 241 ? 36.207 3.636 -42.689 1.00 93.56 241 ASN A O 1
ATOM 1988 N N . VAL A 1 242 ? 34.642 2.086 -42.249 1.00 94.56 242 VAL A N 1
ATOM 1989 C CA . VAL A 1 242 ? 34.708 1.444 -43.573 1.00 94.56 242 VAL A CA 1
ATOM 1990 C C . VAL A 1 242 ? 34.262 2.407 -44.681 1.00 94.56 242 VAL A C 1
ATOM 1992 O O . VAL A 1 242 ? 34.942 2.519 -45.699 1.00 94.56 242 VAL A O 1
ATOM 1995 N N . ILE A 1 243 ? 33.163 3.144 -44.486 1.00 91.69 243 ILE A N 1
ATOM 1996 C CA . ILE A 1 243 ? 32.685 4.148 -45.454 1.00 91.69 243 ILE A CA 1
ATOM 1997 C C . ILE A 1 243 ? 33.724 5.257 -45.665 1.00 91.69 243 ILE A C 1
ATOM 1999 O O . ILE A 1 243 ? 33.979 5.642 -46.807 1.00 91.69 243 ILE A O 1
ATOM 2003 N N . ASP A 1 244 ? 34.335 5.764 -44.594 1.00 94.12 244 ASP A N 1
ATOM 2004 C CA . ASP A 1 244 ? 35.351 6.817 -44.683 1.00 94.12 244 ASP A CA 1
ATOM 2005 C C . ASP A 1 244 ? 36.619 6.330 -45.419 1.00 94.12 244 ASP A C 1
ATOM 2007 O O . ASP A 1 244 ? 37.184 7.075 -46.230 1.00 94.12 244 ASP A O 1
ATOM 2011 N N . SER A 1 245 ? 37.016 5.063 -45.231 1.00 93.88 245 SER A N 1
ATOM 2012 C CA . SER A 1 245 ? 38.090 4.420 -46.009 1.00 93.88 245 SER A CA 1
ATOM 2013 C C . SER A 1 245 ? 37.736 4.348 -47.495 1.00 93.88 245 SER A C 1
ATOM 2015 O O . SER A 1 245 ? 38.474 4.870 -48.330 1.00 93.88 245 SER A O 1
ATOM 2017 N N . LEU A 1 246 ? 36.559 3.804 -47.831 1.00 93.50 246 LEU A N 1
ATOM 2018 C CA . LEU A 1 246 ? 36.085 3.693 -49.217 1.00 93.50 246 LEU A CA 1
ATOM 2019 C C . LEU A 1 246 ? 35.975 5.058 -49.907 1.00 93.50 246 LEU A C 1
ATOM 2021 O O . LEU A 1 246 ? 36.284 5.197 -51.089 1.00 93.50 246 LEU A O 1
ATOM 2025 N N . LYS A 1 247 ? 35.553 6.094 -49.176 1.00 94.81 247 LYS A N 1
ATOM 2026 C CA . LYS A 1 247 ? 35.481 7.466 -49.689 1.00 94.81 247 LYS A CA 1
ATOM 2027 C C . LYS A 1 247 ? 36.865 8.028 -50.017 1.00 94.81 247 LYS A C 1
ATOM 2029 O O . LYS A 1 247 ? 37.004 8.769 -50.991 1.00 94.81 247 LYS A O 1
ATOM 2034 N N . THR A 1 248 ? 37.865 7.698 -49.203 1.00 95.31 248 THR A N 1
ATOM 2035 C CA . THR A 1 248 ? 39.258 8.100 -49.430 1.00 95.31 248 THR A CA 1
ATOM 2036 C C . THR A 1 248 ? 39.817 7.393 -50.663 1.00 95.31 248 THR A C 1
ATOM 2038 O O . THR A 1 248 ? 40.272 8.069 -51.582 1.00 95.31 248 THR A O 1
ATOM 2041 N N . GLU A 1 249 ? 39.646 6.072 -50.759 1.00 94.12 249 GLU A N 1
ATOM 2042 C CA . GLU A 1 249 ? 40.043 5.283 -51.935 1.00 94.12 249 GLU A CA 1
ATOM 2043 C C . GLU A 1 249 ? 39.378 5.790 -53.224 1.00 94.12 249 GLU A C 1
ATOM 2045 O O . GLU A 1 249 ? 40.046 5.998 -54.235 1.00 94.12 249 GLU A O 1
ATOM 2050 N N . ALA A 1 250 ? 38.073 6.080 -53.195 1.00 92.88 250 ALA A N 1
ATOM 2051 C CA . ALA A 1 250 ? 37.362 6.626 -54.350 1.00 92.88 250 ALA A CA 1
ATOM 2052 C C . ALA A 1 250 ? 37.912 7.995 -54.788 1.00 92.88 250 ALA A C 1
ATOM 2054 O O . ALA A 1 250 ? 37.973 8.292 -55.984 1.00 92.88 250 ALA A O 1
ATOM 2055 N N . LYS A 1 251 ? 38.323 8.840 -53.833 1.00 94.62 251 LYS A N 1
ATOM 2056 C CA . LYS A 1 251 ? 38.939 10.141 -54.122 1.00 94.62 251 LYS A CA 1
ATOM 2057 C C . LYS A 1 251 ? 40.313 9.973 -54.774 1.00 94.62 251 LYS A C 1
ATOM 2059 O O . LYS A 1 251 ? 40.616 10.711 -55.714 1.00 94.62 251 LYS A O 1
ATOM 2064 N N . ASP A 1 252 ? 41.102 9.013 -54.306 1.00 94.75 252 ASP A N 1
ATOM 2065 C CA . ASP A 1 252 ? 42.420 8.708 -54.863 1.00 94.75 252 ASP A CA 1
ATOM 2066 C C . ASP A 1 252 ? 42.299 8.154 -56.288 1.00 94.75 252 ASP A C 1
ATOM 2068 O O . ASP A 1 252 ? 42.915 8.704 -57.203 1.00 94.75 252 ASP A O 1
ATOM 2072 N N . ILE A 1 253 ? 41.400 7.188 -56.518 1.00 94.12 253 ILE A N 1
ATOM 2073 C CA . ILE A 1 253 ? 41.093 6.657 -57.858 1.00 94.12 253 ILE A CA 1
ATOM 2074 C C . ILE A 1 253 ? 40.640 7.777 -58.802 1.00 94.12 253 ILE A C 1
ATOM 2076 O O . ILE A 1 253 ? 41.101 7.867 -59.939 1.00 94.12 253 ILE A O 1
ATOM 2080 N N . ASN A 1 254 ? 39.754 8.667 -58.346 1.00 94.25 254 ASN A N 1
ATOM 2081 C CA . ASN A 1 254 ? 39.288 9.786 -59.164 1.00 94.25 254 ASN A CA 1
ATOM 2082 C C . ASN A 1 254 ? 40.441 10.737 -59.543 1.00 94.25 254 ASN A C 1
ATOM 2084 O O . ASN A 1 254 ? 40.512 11.207 -60.676 1.00 94.25 254 ASN A O 1
ATOM 2088 N N . SER A 1 255 ? 41.372 11.001 -58.621 1.00 93.88 255 SER A N 1
ATOM 2089 C CA . SER A 1 255 ? 42.579 11.797 -58.889 1.00 93.88 255 SER A CA 1
ATOM 2090 C C . SER A 1 255 ? 43.491 11.134 -59.927 1.00 93.88 255 SER A C 1
ATOM 2092 O O . SER A 1 255 ? 43.996 11.805 -60.830 1.00 93.88 255 SER A O 1
ATOM 2094 N N . GLU A 1 256 ? 43.681 9.816 -59.839 1.00 94.50 256 GLU A N 1
ATOM 2095 C CA . GLU A 1 256 ? 44.444 9.048 -60.829 1.00 94.50 256 GLU A CA 1
ATOM 2096 C C . GLU A 1 256 ? 43.788 9.069 -62.213 1.00 94.50 256 GLU A C 1
ATOM 2098 O O . GLU A 1 256 ? 44.479 9.298 -63.207 1.00 94.50 256 GLU A O 1
ATOM 2103 N N . LEU A 1 257 ? 42.461 8.924 -62.281 1.00 93.00 257 LEU A N 1
ATOM 2104 C CA . LEU A 1 257 ? 41.701 9.030 -63.529 1.00 93.00 257 LEU A CA 1
ATOM 2105 C C . LEU A 1 257 ? 41.883 10.397 -64.194 1.00 93.00 257 LEU A C 1
ATOM 2107 O O . LEU A 1 257 ? 42.158 10.454 -65.390 1.00 93.00 257 LEU A O 1
ATOM 2111 N N . TRP A 1 258 ? 41.792 11.491 -63.432 1.00 91.56 258 TRP A N 1
ATOM 2112 C CA . TRP A 1 258 ? 42.026 12.837 -63.966 1.00 91.56 258 TRP A CA 1
ATOM 2113 C C . TRP A 1 258 ? 43.438 13.001 -64.532 1.00 91.56 258 TRP A C 1
ATOM 2115 O O . TRP A 1 258 ? 43.598 13.539 -65.625 1.00 91.56 258 TRP A O 1
ATOM 2125 N N . LYS A 1 259 ? 44.462 12.490 -63.836 1.00 93.31 259 LYS A N 1
ATOM 2126 C CA . LYS A 1 259 ? 45.845 12.515 -64.340 1.00 93.31 259 LYS A CA 1
ATOM 2127 C C . LYS A 1 259 ? 45.994 11.717 -65.634 1.00 93.31 259 LYS A C 1
ATOM 2129 O O . LYS A 1 259 ? 46.648 12.188 -66.563 1.00 93.31 259 LYS A O 1
ATOM 2134 N N . ALA A 1 260 ? 45.398 10.527 -65.697 1.00 91.12 260 ALA A N 1
ATOM 2135 C CA . ALA A 1 260 ? 45.437 9.677 -66.882 1.00 91.12 260 ALA A CA 1
ATOM 2136 C C . ALA A 1 260 ? 44.728 10.333 -68.078 1.00 91.12 260 ALA A C 1
ATOM 2138 O O . ALA A 1 260 ? 45.266 10.323 -69.183 1.00 91.12 260 ALA A O 1
ATOM 2139 N N . LEU A 1 261 ? 43.567 10.957 -67.853 1.00 90.81 261 LEU A N 1
ATOM 2140 C CA . LEU A 1 261 ? 42.832 11.703 -68.877 1.00 90.81 261 LEU A CA 1
ATOM 2141 C C . LEU A 1 261 ? 43.646 12.880 -69.421 1.00 90.81 261 LEU A C 1
ATOM 2143 O O . LEU A 1 261 ? 43.800 12.993 -70.632 1.00 90.81 261 LEU A O 1
ATOM 2147 N N . SER A 1 262 ? 44.246 13.703 -68.557 1.00 88.88 262 SER A N 1
ATOM 2148 C CA . SER A 1 262 ? 45.105 14.806 -69.012 1.00 88.88 262 SER A CA 1
ATOM 2149 C C . SER A 1 262 ? 46.334 14.318 -69.786 1.00 88.88 262 SER A C 1
ATOM 2151 O O . SER A 1 262 ? 46.747 14.950 -70.755 1.00 88.88 262 SER A O 1
ATOM 2153 N N . ALA A 1 263 ? 46.927 13.184 -69.398 1.00 88.06 263 ALA A N 1
ATOM 2154 C CA . ALA A 1 263 ? 48.036 12.594 -70.146 1.00 88.06 263 ALA A CA 1
ATOM 2155 C C . ALA A 1 263 ? 47.606 12.121 -71.546 1.00 88.06 263 ALA A C 1
ATOM 2157 O O . ALA A 1 263 ? 48.352 12.304 -72.509 1.00 88.06 263 ALA A O 1
ATOM 2158 N N . LEU A 1 264 ? 46.401 11.552 -71.666 1.00 86.62 264 LEU A N 1
ATOM 2159 C CA . LEU A 1 264 ? 45.811 11.181 -72.953 1.00 86.62 264 LEU A CA 1
ATOM 2160 C C . LEU A 1 264 ? 45.531 12.406 -73.828 1.00 86.62 264 LEU A C 1
ATOM 2162 O O . LEU A 1 264 ? 45.867 12.372 -75.005 1.00 86.62 264 LEU A O 1
ATOM 2166 N N . GLU A 1 265 ? 44.995 13.495 -73.269 1.00 87.00 265 GLU A N 1
ATOM 2167 C CA . GLU A 1 265 ? 44.781 14.752 -74.007 1.00 87.00 265 GLU A CA 1
ATOM 2168 C C . GLU A 1 265 ? 46.094 15.328 -74.557 1.00 87.00 265 GLU A C 1
ATOM 2170 O O . GLU A 1 265 ? 46.149 15.772 -75.703 1.00 87.00 265 GLU A O 1
ATOM 2175 N N . ILE A 1 266 ? 47.176 15.286 -73.770 1.00 85.62 266 ILE A N 1
ATOM 2176 C CA . ILE A 1 266 ? 48.507 15.726 -74.220 1.00 85.62 266 ILE A CA 1
ATOM 2177 C C . ILE A 1 266 ? 49.012 14.852 -75.375 1.00 85.62 266 ILE A C 1
ATOM 2179 O O . ILE A 1 266 ? 49.552 15.379 -76.348 1.00 85.62 266 ILE A O 1
ATOM 2183 N N . LEU A 1 267 ? 48.854 13.529 -75.277 1.00 81.31 267 LEU A N 1
ATOM 2184 C CA . LEU A 1 267 ? 49.238 12.596 -76.339 1.00 81.31 267 LEU A CA 1
ATOM 2185 C C . LEU A 1 267 ? 48.421 12.817 -77.615 1.00 81.31 267 LEU A C 1
ATOM 2187 O O . LEU A 1 267 ? 48.994 12.839 -78.701 1.00 81.31 267 LEU A O 1
ATOM 2191 N N . ASP A 1 268 ? 47.112 13.025 -77.496 1.00 82.38 268 ASP A N 1
ATOM 2192 C CA . ASP A 1 268 ? 46.234 13.295 -78.637 1.00 82.38 268 ASP A CA 1
ATOM 2193 C C . ASP A 1 268 ? 46.623 14.607 -79.340 1.00 82.38 268 ASP A C 1
ATOM 2195 O O . ASP A 1 268 ? 46.796 14.640 -80.559 1.00 82.38 268 ASP A O 1
ATOM 2199 N N . ALA A 1 269 ? 46.914 15.663 -78.570 1.00 78.31 269 ALA A N 1
ATOM 2200 C CA . ALA A 1 269 ? 47.419 16.932 -79.098 1.00 78.31 269 ALA A CA 1
ATOM 2201 C C . ALA A 1 269 ? 48.784 16.802 -79.805 1.00 78.31 269 ALA A C 1
ATOM 2203 O O . ALA A 1 269 ? 49.055 17.532 -80.756 1.00 78.31 269 ALA A O 1
ATOM 2204 N N . GLN A 1 270 ? 49.647 15.875 -79.372 1.00 76.44 270 GLN A N 1
ATOM 2205 C CA . GLN A 1 270 ? 50.927 15.582 -80.033 1.00 76.44 270 GLN A CA 1
ATOM 2206 C C . GLN A 1 270 ? 50.774 14.733 -81.302 1.00 76.44 270 GLN A C 1
ATOM 2208 O O . GLN A 1 270 ? 51.647 14.776 -82.170 1.00 76.44 270 GLN A O 1
ATOM 2213 N N . MET A 1 271 ? 49.697 13.952 -81.410 1.00 72.69 271 MET A N 1
ATOM 2214 C CA . MET A 1 271 ? 49.414 13.103 -82.569 1.00 72.69 271 MET A CA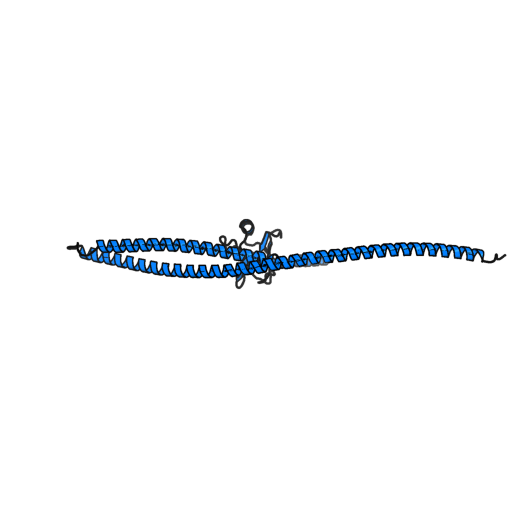 1
ATOM 2215 C C . MET A 1 271 ? 48.617 13.811 -83.668 1.00 72.69 271 MET A C 1
ATOM 2217 O O . MET A 1 271 ? 48.546 13.284 -84.781 1.00 72.69 271 MET A O 1
ATOM 2221 N N . GLN A 1 272 ? 48.050 14.995 -83.409 1.00 62.75 272 GLN A N 1
ATOM 2222 C CA . GLN A 1 272 ? 47.458 15.801 -84.474 1.00 62.75 272 GLN A CA 1
ATOM 2223 C C . GLN A 1 272 ? 48.552 16.204 -85.480 1.00 62.75 272 GLN A C 1
ATOM 2225 O O . GLN A 1 272 ? 49.550 16.822 -85.097 1.00 62.75 272 GLN A O 1
ATOM 2230 N N . PRO A 1 273 ? 48.418 15.837 -86.769 1.00 58.59 273 PRO A N 1
ATOM 2231 C CA . PRO A 1 273 ? 49.397 16.210 -87.776 1.00 58.59 273 PRO A CA 1
ATOM 2232 C C . PRO A 1 273 ? 49.453 17.734 -87.863 1.00 58.59 273 PRO A C 1
ATOM 2234 O O . PRO A 1 273 ? 48.416 18.392 -87.862 1.00 58.59 273 PRO A O 1
ATOM 2237 N N . ALA A 1 274 ? 50.662 18.291 -87.951 1.00 59.41 274 ALA A N 1
ATOM 2238 C CA . ALA A 1 274 ? 50.848 19.704 -88.245 1.00 59.41 274 ALA A CA 1
ATOM 2239 C C . ALA A 1 274 ? 50.223 20.005 -89.617 1.00 59.41 274 ALA A C 1
ATOM 2241 O O . ALA A 1 274 ? 50.861 19.799 -90.654 1.00 59.41 274 ALA A O 1
ATOM 2242 N N . GLU A 1 275 ? 48.960 20.431 -89.629 1.00 53.44 275 GLU A N 1
ATOM 2243 C CA . GLU A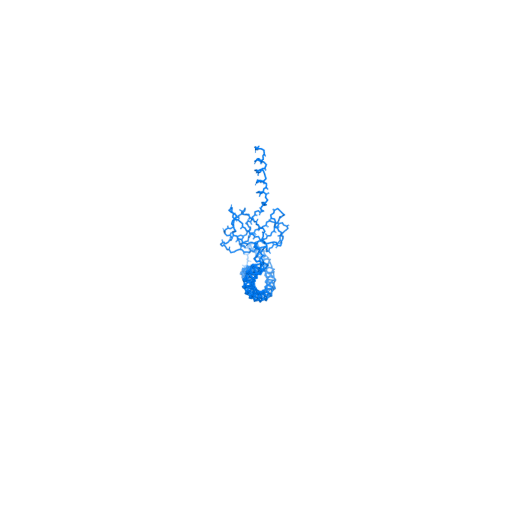 1 275 ? 48.348 21.038 -90.802 1.00 53.44 275 GLU A CA 1
ATOM 2244 C C . GLU A 1 275 ? 49.179 22.282 -91.138 1.00 53.44 275 GLU A C 1
ATOM 2246 O O . GLU A 1 275 ? 49.325 23.201 -90.331 1.00 53.44 275 GLU A O 1
ATOM 2251 N N . LYS A 1 276 ? 49.835 22.215 -92.299 1.00 44.78 276 LYS A N 1
ATOM 2252 C CA . LYS A 1 276 ? 50.610 23.298 -92.905 1.00 44.78 276 LYS A CA 1
ATOM 2253 C C . LYS A 1 276 ? 49.701 24.398 -93.428 1.00 44.78 276 LYS A C 1
ATOM 2255 O O . LYS A 1 276 ? 48.654 24.045 -94.013 1.00 44.78 276 LYS A O 1
#

Foldseek 3Di:
DVVVVVVVVVVVVVVVDAAFADWWADDDPPQLKIKGFADPRQVRDPAFKKFFADPVRDGLDTFAFQADDPTIGITQRDDPVSSVSGDTGTGMHTDPDPPQVHLVSNLVSLLVVLVVLLVVLVVQLVVLVVVLVVLVVVLVVLVVVVVVLDPPDDDDPCVVVSVVVVVVSVVVNVVSVVVNVVSVVVNVVSVVVNVVSVVSVVVSVVVVVVSVVVVVVVVVVVVVVVVVVVVVVVVVVVVVVVVVVVVVVVVVVVVVVVVVVVVVVVVVVVPPPPPD

pLDDT: mean 72.98, std 14.01, range [32.44, 95.31]

Sequence (276 aa):
MKALTLLLAALLTILSVMAFGAPVEMKNLDAMAVMVPIGSENGVEVESDFEVLDSKGSVVAHIFPFELYKRYFWSQPLDRKVYDSITEGMDIREVELAKKPHWEIRYKGWAWKLQQKRERVKELLDRINNLWNRSETMLSDLDNLAEDISPYSVTGNKESDYESERADYESLRDELVRQQDKLTDLVTSNRNDERRIERQRKKVEEIQDDLDEQRDLVRDLEIDLRVLAREKSDALEHTRNVIDSLKTEAKDINSELWKALSALEILDAQMQPAEK

Secondary structure (DSSP, 8-state):
-HHHHHHHHHHHHHTT-S--PPPPEEEETTTTEEEEE-BTTTTB-SS-EEEEE-TTS-EEEEE-EEEEETTEEEEPPPPHHHHTT--TT-EEEEE---HHHHHHHHHHHHHHHHHHHHHHHHHHHHHHHHHHHHHHHHHHHHHHHHHHT-GGG--SSSHHHHHHHHHHHHHHHHHHHHHHHHHHHHHHHHHHHHHHHHHHHHHHHHHHHHHHHHHHHHHHHHHHHHHHHHHHHHHHHHHHHHHHHHHHHHHHHHHHHHHHHHHHHHHHHHHS----

Mean predicted aligned error: 17.34 Å

Radius of gyration: 42.44 Å; Cα contacts (8 Å, |Δi|>4): 227; chains: 1; bounding box: 91×56×155 Å